Protein AF-A0A2V9PP30-F1 (afdb_monomer)

pLDDT: mean 93.5, std 4.93, range [54.69, 98.62]

Structure (mmCIF, N/CA/C/O backbone):
data_AF-A0A2V9PP30-F1
#
_entry.id   AF-A0A2V9PP30-F1
#
loop_
_atom_site.group_PDB
_atom_site.id
_atom_site.type_symbol
_atom_site.label_atom_id
_atom_site.label_alt_id
_atom_site.label_comp_id
_atom_site.label_asym_id
_atom_site.label_entity_id
_atom_site.label_seq_id
_atom_site.pdbx_PDB_ins_code
_atom_site.Cartn_x
_atom_site.Cartn_y
_atom_site.Cartn_z
_atom_site.occupancy
_atom_site.B_iso_or_equiv
_atom_site.auth_seq_id
_atom_site.auth_comp_id
_atom_site.auth_asym_id
_atom_site.auth_atom_id
_atom_site.pdbx_PDB_model_num
ATOM 1 N N . THR A 1 1 ? 2.957 1.165 -6.931 1.00 87.94 1 THR A N 1
ATOM 2 C CA . THR A 1 1 ? 2.708 0.807 -8.352 1.00 87.94 1 THR A CA 1
ATOM 3 C C . THR A 1 1 ? 3.120 1.940 -9.271 1.00 87.94 1 THR A C 1
ATOM 5 O O . THR A 1 1 ? 3.054 3.085 -8.841 1.00 87.94 1 THR A O 1
ATOM 8 N N . LEU A 1 2 ? 3.466 1.652 -10.527 1.00 92.56 2 LEU A N 1
ATOM 9 C CA . LEU A 1 2 ? 3.661 2.636 -11.608 1.00 92.56 2 LEU A CA 1
ATOM 10 C C . LEU A 1 2 ? 2.664 2.341 -12.740 1.00 92.56 2 LEU A C 1
ATOM 12 O O . LEU A 1 2 ? 2.458 1.178 -13.044 1.00 92.56 2 LEU A O 1
ATOM 16 N N . ASN A 1 3 ? 2.072 3.347 -13.380 1.00 92.31 3 ASN A N 1
ATOM 17 C CA . ASN A 1 3 ? 1.131 3.176 -14.496 1.00 92.31 3 ASN A CA 1
ATOM 18 C C . ASN A 1 3 ? 1.571 3.997 -15.726 1.00 92.31 3 ASN A C 1
ATOM 20 O O . ASN A 1 3 ? 1.073 5.103 -15.951 1.00 92.31 3 ASN A O 1
ATOM 24 N N . PRO A 1 4 ? 2.558 3.510 -16.501 1.00 90.81 4 PRO A N 1
ATOM 25 C CA . PRO A 1 4 ? 3.160 4.281 -17.582 1.00 90.81 4 PRO A CA 1
ATOM 26 C C . PRO A 1 4 ? 2.238 4.379 -18.806 1.00 90.81 4 PRO A C 1
ATOM 28 O O . PRO A 1 4 ? 1.529 3.437 -19.154 1.00 90.81 4 PRO A O 1
ATOM 31 N N . ALA A 1 5 ? 2.303 5.507 -19.519 1.00 93.19 5 ALA A N 1
ATOM 32 C CA . ALA A 1 5 ? 1.570 5.685 -20.777 1.00 93.19 5 ALA A CA 1
ATOM 33 C C . ALA A 1 5 ? 2.093 4.766 -21.898 1.00 93.19 5 ALA A C 1
ATOM 35 O O . ALA A 1 5 ? 1.329 4.336 -22.757 1.00 93.19 5 ALA A O 1
ATOM 36 N N . ILE A 1 6 ? 3.395 4.455 -21.884 1.00 91.62 6 ILE A N 1
ATOM 37 C CA . ILE A 1 6 ? 4.017 3.499 -22.806 1.00 91.62 6 ILE A CA 1
ATOM 38 C C . ILE A 1 6 ? 4.185 2.163 -22.066 1.00 91.62 6 ILE A C 1
ATOM 40 O O . ILE A 1 6 ? 4.897 2.137 -21.056 1.00 91.62 6 ILE A O 1
ATOM 44 N N . PRO A 1 7 ? 3.565 1.067 -22.546 1.00 90.94 7 PRO A N 1
ATOM 45 C CA . PRO A 1 7 ? 3.730 -0.267 -21.972 1.00 90.94 7 PRO A CA 1
ATOM 46 C C . PRO A 1 7 ? 5.202 -0.672 -21.845 1.00 90.94 7 PRO A C 1
ATOM 48 O O . PRO A 1 7 ? 5.979 -0.497 -22.784 1.00 90.94 7 PRO A O 1
ATOM 51 N N . ARG A 1 8 ? 5.589 -1.221 -20.685 1.00 88.94 8 ARG A N 1
ATOM 52 C CA . ARG A 1 8 ? 6.970 -1.671 -20.425 1.00 88.94 8 ARG A CA 1
ATOM 53 C C . ARG A 1 8 ? 7.202 -3.148 -20.716 1.00 88.94 8 ARG A C 1
ATOM 55 O O . ARG A 1 8 ? 8.305 -3.510 -21.114 1.00 88.94 8 ARG A O 1
ATOM 62 N N . PHE A 1 9 ? 6.182 -3.977 -20.519 1.00 89.88 9 PHE A N 1
ATOM 63 C CA . PHE A 1 9 ? 6.267 -5.424 -20.684 1.00 89.88 9 PHE A CA 1
ATOM 64 C C . PHE A 1 9 ? 5.283 -5.902 -21.750 1.00 89.88 9 PHE A C 1
ATOM 66 O O . PHE A 1 9 ? 4.269 -5.255 -22.026 1.00 89.88 9 PHE A O 1
ATOM 73 N N . ALA A 1 10 ? 5.612 -7.026 -22.386 1.00 87.56 10 ALA A N 1
ATOM 74 C CA . ALA A 1 10 ? 4.765 -7.615 -23.413 1.00 87.56 10 ALA A CA 1
ATOM 75 C C . ALA A 1 10 ? 3.390 -7.976 -22.829 1.00 87.56 10 ALA A C 1
ATOM 77 O O . ALA A 1 10 ? 3.298 -8.518 -21.735 1.00 87.56 10 ALA A O 1
ATOM 78 N N . GLY A 1 11 ? 2.323 -7.671 -23.569 1.00 85.69 11 GLY A N 1
ATOM 79 C CA . GLY A 1 11 ? 0.945 -7.906 -23.130 1.00 85.69 11 GLY A CA 1
ATOM 80 C C . GLY A 1 11 ? 0.301 -6.729 -22.393 1.00 85.69 11 GLY A C 1
ATOM 81 O O . GLY A 1 11 ? -0.921 -6.626 -22.426 1.00 85.69 11 GLY A O 1
ATOM 82 N N . MET A 1 12 ? 1.079 -5.797 -21.832 1.00 89.81 12 MET A N 1
ATOM 83 C CA . MET A 1 12 ? 0.534 -4.618 -21.150 1.00 89.81 12 MET A CA 1
ATOM 84 C C . MET A 1 12 ? -0.097 -3.603 -22.116 1.00 89.81 12 MET A C 1
ATOM 86 O O . MET A 1 12 ? 0.350 -3.411 -23.252 1.00 89.81 12 MET A O 1
ATOM 90 N N . ARG A 1 13 ? -1.100 -2.881 -21.621 1.00 91.19 13 ARG A N 1
ATOM 91 C CA . ARG A 1 13 ? -1.759 -1.740 -22.264 1.00 91.19 13 ARG A CA 1
ATOM 92 C C . ARG A 1 13 ? -1.307 -0.418 -21.632 1.00 91.19 13 ARG A C 1
ATOM 94 O O . ARG A 1 13 ? -0.798 -0.405 -20.510 1.00 91.19 13 ARG A O 1
ATOM 101 N N . PRO A 1 14 ? -1.465 0.714 -22.344 1.00 93.69 14 PRO A N 1
ATOM 102 C CA . PRO A 1 14 ? -1.236 2.031 -21.762 1.00 93.69 14 PRO A CA 1
ATOM 103 C C . PRO A 1 14 ? -1.977 2.196 -20.434 1.00 93.69 14 PRO A C 1
ATOM 105 O O . PRO A 1 14 ? -3.171 1.913 -20.360 1.00 93.69 14 PRO A O 1
ATOM 108 N N . TYR A 1 15 ? -1.268 2.693 -19.419 1.00 91.62 15 TYR A N 1
ATOM 109 C CA . TYR A 1 15 ? -1.761 2.922 -18.057 1.00 91.62 15 TYR A CA 1
ATOM 110 C C . TYR A 1 15 ? -2.104 1.674 -17.233 1.00 91.62 15 TYR A C 1
ATOM 112 O O . TYR A 1 15 ? -2.614 1.823 -16.121 1.00 91.62 15 TYR A O 1
ATOM 120 N N . ASP A 1 16 ? -1.759 0.473 -17.700 1.00 91.19 16 ASP A N 1
ATOM 121 C CA . ASP A 1 16 ? -1.774 -0.707 -16.836 1.00 91.19 16 ASP A CA 1
ATOM 122 C C . ASP A 1 16 ? -0.815 -0.510 -15.651 1.00 91.19 16 ASP A C 1
ATOM 124 O O . ASP A 1 16 ? 0.275 0.063 -15.778 1.00 91.19 16 ASP A O 1
ATOM 128 N N . HIS A 1 17 ? -1.225 -0.986 -14.476 1.00 91.81 17 HIS A N 1
ATOM 129 C CA . HIS A 1 17 ? -0.437 -0.853 -13.260 1.00 91.81 17 HIS A CA 1
ATOM 130 C C . HIS A 1 17 ? 0.645 -1.932 -13.174 1.00 91.81 17 HIS A C 1
ATOM 132 O O . HIS A 1 17 ? 0.371 -3.120 -13.270 1.00 91.81 17 HIS A O 1
ATOM 138 N N . ILE A 1 18 ? 1.873 -1.499 -12.897 1.00 93.19 18 ILE A N 1
ATOM 139 C CA . ILE A 1 18 ? 3.021 -2.340 -12.565 1.00 93.19 18 ILE A CA 1
ATOM 140 C C . ILE A 1 18 ? 3.185 -2.328 -11.038 1.00 93.19 18 ILE A C 1
ATOM 142 O O . ILE A 1 18 ? 3.575 -1.294 -10.466 1.00 93.19 18 ILE A O 1
ATOM 146 N N . PRO A 1 19 ? 2.869 -3.430 -10.343 1.00 93.62 19 PRO A N 1
ATOM 147 C CA . PRO A 1 19 ? 3.143 -3.579 -8.924 1.00 93.62 19 PRO A CA 1
ATOM 148 C C . PRO A 1 19 ? 4.610 -3.955 -8.725 1.00 93.62 19 PRO A C 1
ATOM 150 O O . PRO A 1 19 ? 5.074 -4.992 -9.178 1.00 93.62 19 PRO A O 1
ATOM 153 N N . PHE A 1 20 ? 5.352 -3.069 -8.067 1.00 95.44 20 PHE A N 1
ATOM 154 C CA . PHE A 1 20 ? 6.800 -3.205 -7.913 1.00 95.44 20 PHE A CA 1
ATOM 155 C C . PHE A 1 20 ? 7.258 -3.332 -6.459 1.00 95.44 20 PHE A C 1
ATOM 157 O O . PHE A 1 20 ? 8.430 -3.605 -6.214 1.00 95.44 20 PHE A O 1
ATOM 164 N N . GLN A 1 21 ? 6.363 -3.087 -5.502 1.00 97.19 21 GLN A N 1
ATOM 165 C CA . GLN A 1 21 ? 6.693 -3.049 -4.085 1.00 97.19 21 GLN A CA 1
ATOM 166 C C . GLN A 1 21 ? 5.465 -3.296 -3.215 1.00 97.19 21 GLN A C 1
ATOM 168 O O . GLN A 1 21 ? 4.396 -2.754 -3.505 1.00 97.19 21 GLN A O 1
ATOM 173 N N . TRP A 1 22 ? 5.651 -4.064 -2.146 1.00 97.56 22 TRP A N 1
ATOM 174 C CA . TRP A 1 22 ? 4.689 -4.225 -1.062 1.00 97.56 22 TRP A CA 1
ATOM 175 C C . TRP A 1 22 ? 5.419 -4.258 0.287 1.00 97.56 22 TRP A C 1
ATOM 177 O O . TRP A 1 22 ? 6.608 -4.573 0.355 1.00 97.56 22 TRP A O 1
ATOM 187 N N . SER A 1 23 ? 4.688 -3.952 1.354 1.00 98.12 23 SER A N 1
ATOM 188 C CA . SER A 1 23 ? 5.084 -4.191 2.742 1.00 98.12 23 SER A CA 1
ATOM 189 C C . SER A 1 23 ? 3.930 -4.872 3.475 1.00 98.12 23 SER A C 1
ATOM 191 O O . SER A 1 23 ? 2.767 -4.700 3.105 1.00 98.12 23 SER A O 1
ATOM 193 N N . VAL A 1 24 ? 4.237 -5.667 4.496 1.00 98.44 24 VAL A N 1
ATOM 194 C CA . VAL A 1 24 ? 3.250 -6.309 5.367 1.00 98.44 24 VAL A CA 1
ATOM 195 C C . VAL A 1 24 ? 3.805 -6.344 6.785 1.00 98.44 24 VAL A C 1
ATOM 197 O O . VAL A 1 24 ? 4.875 -6.897 7.024 1.00 98.44 24 VAL A O 1
ATOM 200 N N . HIS A 1 25 ? 3.032 -5.813 7.730 1.00 98.31 25 HIS A N 1
ATOM 201 C CA . HIS A 1 25 ? 3.267 -5.987 9.160 1.00 98.31 25 HIS A CA 1
ATOM 202 C C . HIS A 1 25 ? 2.343 -7.090 9.692 1.00 98.31 25 HIS A C 1
ATOM 204 O O . HIS A 1 25 ? 1.120 -6.941 9.686 1.00 98.31 25 HIS A O 1
ATOM 210 N N . VAL A 1 26 ? 2.917 -8.210 10.137 1.00 97.75 26 VAL A N 1
ATOM 211 C CA . VAL A 1 26 ? 2.180 -9.379 10.635 1.00 97.75 26 VAL A CA 1
ATOM 212 C C . VAL A 1 26 ? 2.163 -9.372 12.159 1.00 97.75 26 VAL A C 1
ATOM 214 O O . VAL A 1 26 ? 3.176 -9.633 12.802 1.00 97.75 26 VAL A O 1
ATOM 217 N N . GLN A 1 27 ? 0.991 -9.140 12.747 1.00 95.94 27 GLN A N 1
ATOM 218 C CA . GLN A 1 27 ? 0.761 -9.332 14.179 1.00 95.94 27 GLN A CA 1
ATOM 219 C C . GLN A 1 27 ? 0.166 -10.727 14.416 1.00 95.94 27 GLN A C 1
ATOM 221 O O . GLN A 1 27 ? -0.989 -10.979 14.069 1.00 95.94 27 GLN A O 1
ATOM 226 N N . ARG A 1 28 ? 0.953 -11.646 14.995 1.00 93.56 28 ARG A N 1
ATOM 227 C CA . ARG A 1 28 ? 0.518 -13.039 15.229 1.00 93.56 28 ARG A CA 1
ATOM 228 C C . ARG A 1 28 ? -0.477 -13.178 16.377 1.00 93.56 28 ARG A C 1
ATOM 230 O O . ARG A 1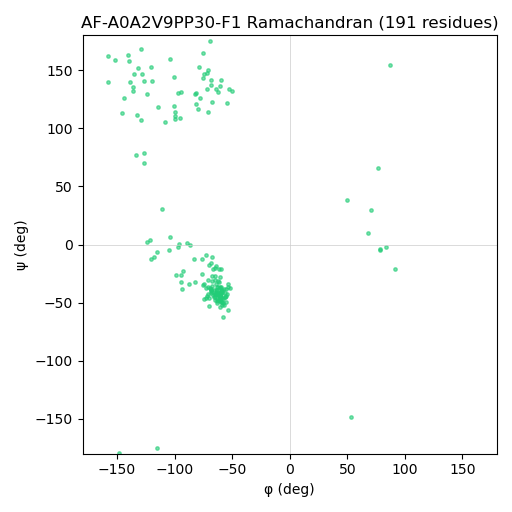 28 ? -1.374 -14.013 16.310 1.00 93.56 28 ARG A O 1
ATOM 237 N N . GLU A 1 29 ? -0.325 -12.349 17.403 1.00 91.81 29 GLU A N 1
ATOM 238 C CA . GLU A 1 29 ? -1.163 -12.346 18.601 1.00 91.81 29 GLU A CA 1
ATOM 239 C C . GLU A 1 29 ? -1.542 -10.906 18.972 1.00 91.81 29 GLU A C 1
ATOM 241 O O . GLU A 1 29 ? -0.745 -9.990 18.749 1.00 91.81 29 GLU A O 1
ATOM 246 N N . PRO A 1 30 ? -2.739 -10.663 19.539 1.00 86.81 30 PRO A N 1
ATOM 247 C CA . PRO A 1 30 ? -3.131 -9.326 19.972 1.00 86.81 30 PRO A CA 1
ATOM 248 C C . PRO A 1 30 ? -2.106 -8.708 20.932 1.00 86.81 30 PRO A C 1
ATOM 250 O O . PRO A 1 30 ? -1.844 -9.253 22.000 1.00 86.81 30 PR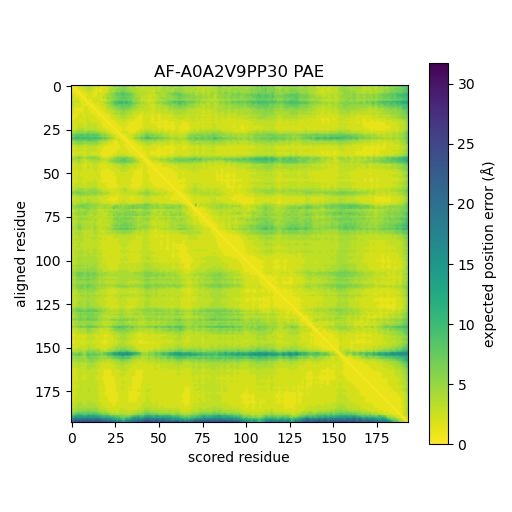O A O 1
ATOM 253 N N . GLY A 1 31 ? -1.553 -7.551 20.562 1.00 84.94 31 GLY A N 1
ATOM 254 C CA . GLY A 1 31 ? -0.578 -6.823 21.380 1.00 84.94 31 GLY A CA 1
ATOM 255 C C . GLY A 1 31 ? 0.872 -7.295 21.236 1.00 84.94 31 GLY A C 1
ATOM 256 O O . GLY A 1 31 ? 1.750 -6.684 21.835 1.00 84.94 31 GLY A O 1
ATOM 257 N N . ALA A 1 32 ? 1.145 -8.333 20.438 1.00 92.69 32 ALA A N 1
ATOM 258 C CA . ALA A 1 32 ? 2.512 -8.678 20.059 1.00 92.69 32 ALA A CA 1
ATOM 259 C C . ALA A 1 32 ? 3.076 -7.649 19.065 1.00 92.69 32 ALA A C 1
ATOM 261 O O . ALA A 1 32 ? 2.331 -7.121 18.229 1.00 92.69 32 ALA A O 1
ATOM 262 N N . GLU A 1 33 ? 4.388 -7.402 19.131 1.00 94.06 33 GLU A N 1
ATOM 263 C CA . GLU A 1 33 ? 5.075 -6.550 18.155 1.00 94.06 33 GLU A CA 1
ATOM 264 C C . GLU A 1 33 ? 4.964 -7.183 16.755 1.00 94.06 33 GLU A C 1
ATOM 266 O O . GLU A 1 33 ? 5.191 -8.391 16.617 1.00 94.06 33 GLU A O 1
ATOM 271 N N . PRO A 1 34 ? 4.579 -6.420 15.718 1.00 96.94 34 PRO A N 1
ATOM 272 C CA . PRO A 1 34 ? 4.452 -6.955 14.373 1.00 96.94 34 PRO A CA 1
ATOM 273 C C . PRO A 1 34 ? 5.806 -7.330 13.761 1.00 96.94 34 PRO A C 1
ATOM 275 O O . PRO A 1 34 ? 6.792 -6.605 13.868 1.00 96.94 34 PRO A O 1
ATOM 278 N N . GLU A 1 35 ? 5.821 -8.433 13.021 1.00 98.00 35 GLU A N 1
ATOM 279 C CA . GLU A 1 35 ? 6.927 -8.794 12.137 1.00 98.00 35 GLU A CA 1
ATOM 280 C C . GLU A 1 35 ? 6.787 -8.046 10.804 1.00 98.00 35 GLU A C 1
ATOM 282 O O . GLU A 1 35 ? 5.720 -8.086 10.187 1.00 98.00 35 GLU A O 1
ATOM 287 N N . HIS A 1 36 ? 7.850 -7.382 10.347 1.00 98.38 36 HIS A N 1
ATOM 288 C CA . HIS A 1 36 ? 7.860 -6.661 9.070 1.00 98.38 36 HIS A CA 1
ATOM 289 C C . HIS A 1 36 ? 8.412 -7.529 7.941 1.00 98.38 36 HIS A C 1
ATOM 291 O O . HIS A 1 36 ? 9.491 -8.113 8.054 1.00 98.38 36 HIS A O 1
ATOM 297 N N . TYR A 1 37 ? 7.677 -7.558 6.836 1.00 98.62 37 TYR A N 1
ATOM 298 C CA . TYR A 1 37 ? 8.058 -8.195 5.586 1.00 98.62 37 TYR A CA 1
ATOM 299 C C . TYR A 1 37 ? 7.887 -7.200 4.445 1.00 98.62 37 TYR A C 1
ATOM 301 O O . TYR A 1 37 ? 6.961 -6.386 4.440 1.00 98.62 37 TYR A O 1
ATOM 309 N N . GLU A 1 38 ? 8.741 -7.296 3.435 1.00 98.44 38 GLU A N 1
ATOM 310 C CA . GLU A 1 38 ? 8.716 -6.381 2.301 1.00 98.44 38 GLU A CA 1
ATOM 311 C C . GLU A 1 38 ? 9.250 -7.024 1.025 1.00 98.44 38 GLU A C 1
ATOM 313 O O . GLU A 1 38 ? 10.019 -7.986 1.047 1.00 98.44 38 GLU A O 1
ATOM 318 N N . PHE A 1 39 ? 8.866 -6.433 -0.099 1.00 98.25 39 PHE A N 1
ATOM 319 C CA . PHE A 1 39 ? 9.383 -6.748 -1.420 1.00 98.25 39 PHE A CA 1
ATOM 320 C C . PHE A 1 39 ? 9.589 -5.460 -2.193 1.00 98.25 39 PHE A C 1
ATOM 322 O O . PHE A 1 39 ? 8.732 -4.581 -2.170 1.00 98.25 39 PHE A O 1
ATOM 329 N N . LEU A 1 40 ? 10.688 -5.376 -2.937 1.00 98.00 40 LEU A N 1
ATOM 330 C CA . LEU A 1 40 ? 10.947 -4.290 -3.870 1.00 98.00 40 LEU A CA 1
ATOM 331 C C . LEU A 1 40 ? 11.708 -4.830 -5.074 1.00 98.00 40 LEU A C 1
ATOM 333 O O . LEU A 1 40 ? 12.887 -5.184 -4.966 1.00 98.00 40 LEU A O 1
ATOM 337 N N . ALA A 1 41 ? 11.048 -4.817 -6.227 1.00 96.31 41 ALA A N 1
ATOM 338 C CA . ALA A 1 41 ? 11.679 -5.101 -7.502 1.00 96.31 41 ALA A CA 1
ATOM 339 C C . ALA A 1 41 ? 12.675 -3.988 -7.838 1.00 96.31 41 AL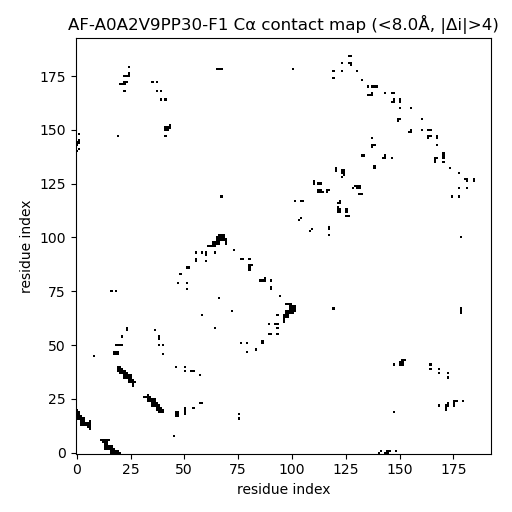A A C 1
ATOM 341 O O . ALA A 1 41 ? 12.310 -2.814 -7.899 1.00 96.31 41 ALA A O 1
ATOM 342 N N . ALA A 1 42 ? 13.939 -4.344 -8.053 1.00 90.56 42 ALA A N 1
ATOM 343 C CA . ALA A 1 42 ? 15.013 -3.373 -8.270 1.00 90.56 42 ALA A CA 1
ATOM 344 C C . ALA A 1 42 ? 15.729 -3.540 -9.619 1.00 90.56 42 ALA A C 1
ATOM 346 O O . ALA A 1 42 ? 16.707 -2.833 -9.883 1.00 90.56 42 ALA A O 1
ATOM 347 N N . ASP A 1 43 ? 15.273 -4.458 -10.467 1.00 88.69 43 ASP A N 1
ATOM 348 C CA . ASP A 1 43 ? 15.823 -4.702 -11.798 1.00 88.69 43 ASP A CA 1
ATOM 349 C C . ASP A 1 43 ? 14.812 -4.382 -12.914 1.00 88.69 43 ASP A C 1
ATOM 351 O O . ASP A 1 43 ? 13.754 -3.801 -12.677 1.00 88.69 43 ASP A O 1
ATOM 355 N N . ARG A 1 44 ? 15.193 -4.680 -14.161 1.00 89.12 44 ARG A N 1
ATOM 356 C CA . ARG A 1 44 ? 14.422 -4.362 -15.376 1.00 89.12 44 ARG A CA 1
ATOM 357 C C . ARG A 1 44 ? 13.435 -5.451 -15.793 1.00 89.12 44 ARG A C 1
ATOM 359 O O . ARG A 1 44 ? 12.811 -5.298 -16.842 1.00 89.12 44 ARG A O 1
ATOM 366 N N . SER A 1 45 ? 13.332 -6.540 -15.040 1.00 92.06 45 SER A N 1
ATOM 367 C CA . SER A 1 45 ? 12.397 -7.623 -15.333 1.00 92.06 45 SER A CA 1
ATOM 368 C C . SER A 1 45 ? 10.960 -7.238 -14.964 1.00 92.06 45 SER A C 1
ATOM 370 O O . SER A 1 45 ? 10.726 -6.239 -14.281 1.00 92.06 45 SER 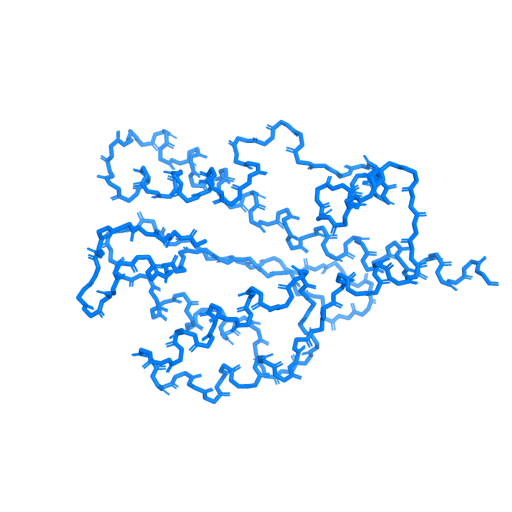A O 1
ATOM 372 N N . ASP A 1 46 ? 9.989 -8.002 -15.470 1.00 92.81 46 ASP A N 1
ATOM 373 C CA . ASP A 1 46 ? 8.590 -7.853 -15.068 1.00 92.81 46 ASP A CA 1
ATOM 374 C C . ASP A 1 46 ? 8.414 -8.371 -13.631 1.00 92.81 46 ASP A C 1
ATOM 376 O O . ASP A 1 46 ? 8.552 -9.577 -13.402 1.00 92.81 46 ASP A O 1
ATOM 380 N N . PRO A 1 47 ? 8.091 -7.497 -12.658 1.00 94.19 47 PRO A N 1
ATOM 381 C CA . PRO A 1 47 ? 8.015 -7.893 -11.260 1.00 94.19 47 PRO A CA 1
ATOM 382 C C . PRO A 1 47 ? 6.745 -8.674 -10.923 1.00 94.19 47 PRO A C 1
ATOM 384 O O . PRO A 1 47 ? 6.661 -9.237 -9.836 1.00 94.19 47 PRO A O 1
ATOM 387 N N . SER A 1 48 ? 5.747 -8.709 -11.812 1.00 92.81 48 SER A N 1
ATOM 388 C CA . SER A 1 48 ? 4.372 -9.111 -11.490 1.00 92.81 48 SER A CA 1
ATOM 389 C C . SER A 1 48 ? 4.284 -10.487 -10.830 1.00 92.81 48 SER A C 1
ATOM 391 O O . SER A 1 48 ? 3.559 -10.664 -9.849 1.00 92.81 48 SER A O 1
ATOM 393 N N . ARG A 1 49 ? 5.057 -11.458 -11.332 1.00 94.44 49 ARG A N 1
ATOM 394 C CA . ARG A 1 49 ? 5.044 -12.833 -10.820 1.00 94.44 49 ARG A CA 1
ATOM 395 C C . ARG A 1 49 ? 5.725 -12.966 -9.460 1.00 94.44 49 ARG A C 1
ATOM 397 O O . ARG A 1 49 ? 5.181 -13.616 -8.572 1.00 94.44 49 ARG A O 1
ATOM 404 N N . GLU A 1 50 ? 6.903 -12.373 -9.296 1.00 96.19 50 GLU A N 1
ATOM 405 C CA . GLU A 1 50 ? 7.642 -12.414 -8.028 1.00 96.19 50 GLU A CA 1
ATOM 406 C C . GLU A 1 50 ? 6.914 -11.613 -6.943 1.00 96.19 50 GLU A C 1
ATOM 408 O O . GLU A 1 50 ? 6.788 -12.071 -5.806 1.00 96.19 50 GLU A O 1
ATOM 413 N N . PHE A 1 51 ? 6.343 -10.469 -7.326 1.00 96.50 51 PHE A N 1
ATOM 414 C CA . PHE A 1 51 ? 5.502 -9.636 -6.481 1.00 96.50 51 PHE A CA 1
ATOM 415 C C . PHE A 1 51 ? 4.359 -10.449 -5.872 1.00 96.50 51 PHE A C 1
ATOM 417 O O . PHE A 1 51 ? 4.224 -10.492 -4.650 1.00 96.50 51 PHE A O 1
ATOM 424 N N . ILE A 1 52 ? 3.541 -11.108 -6.705 1.00 96.06 52 ILE A N 1
ATOM 425 C CA . ILE A 1 52 ? 2.354 -11.804 -6.200 1.00 96.06 52 ILE A CA 1
ATOM 426 C C . ILE A 1 52 ? 2.714 -13.082 -5.448 1.00 96.06 52 ILE A C 1
ATOM 428 O O . ILE A 1 52 ? 2.098 -13.372 -4.427 1.00 96.06 52 ILE A O 1
ATOM 432 N N . ALA A 1 53 ? 3.732 -13.817 -5.905 1.00 97.06 53 ALA A N 1
ATOM 433 C CA . ALA A 1 53 ? 4.187 -15.025 -5.227 1.00 97.06 53 ALA A CA 1
ATOM 434 C C . ALA A 1 53 ? 4.650 -14.714 -3.801 1.00 97.06 53 ALA A C 1
ATOM 436 O O . ALA A 1 53 ? 4.118 -15.281 -2.848 1.00 97.06 53 ALA A O 1
ATOM 437 N N . SER A 1 54 ? 5.567 -13.754 -3.664 1.00 97.75 54 SER A N 1
ATOM 438 C CA . SER A 1 54 ? 6.125 -13.358 -2.371 1.00 97.75 54 SER A CA 1
ATOM 439 C C . SER A 1 54 ? 5.067 -12.755 -1.439 1.00 97.75 54 SER A C 1
ATOM 441 O O . SER A 1 54 ? 5.028 -13.097 -0.257 1.00 97.75 54 SER A O 1
ATOM 443 N N . LEU A 1 55 ? 4.141 -11.944 -1.967 1.00 97.50 55 LEU A N 1
ATOM 444 C CA . LEU A 1 55 ? 3.032 -11.394 -1.187 1.00 97.50 55 LEU A CA 1
ATOM 445 C C . LEU A 1 55 ? 2.113 -12.500 -0.658 1.00 97.50 55 LEU A C 1
ATOM 447 O O . LEU A 1 55 ? 1.765 -12.517 0.523 1.00 97.50 55 LEU A O 1
ATOM 451 N N . CYS A 1 56 ? 1.706 -13.434 -1.520 1.00 96.75 56 CYS A N 1
ATOM 452 C CA . CYS A 1 56 ? 0.835 -14.522 -1.101 1.00 96.75 56 CYS A CA 1
ATOM 453 C C . CYS A 1 56 ? 1.514 -15.454 -0.082 1.00 96.75 56 CYS A C 1
ATOM 455 O O . CYS A 1 56 ? 0.811 -16.058 0.729 1.00 96.75 56 CYS A O 1
ATOM 457 N N . ASP A 1 57 ? 2.838 -15.617 -0.134 1.00 97.56 57 ASP A N 1
ATOM 458 C CA . ASP A 1 57 ? 3.580 -16.451 0.818 1.00 97.56 57 ASP A CA 1
ATOM 459 C C . ASP A 1 57 ? 3.572 -15.825 2.219 1.00 97.56 57 ASP A C 1
ATOM 461 O O . ASP A 1 57 ? 3.315 -16.519 3.202 1.00 97.56 57 ASP A O 1
ATOM 465 N N . VAL A 1 58 ? 3.747 -14.503 2.309 1.00 97.94 58 VAL A N 1
ATOM 466 C CA . VAL A 1 58 ? 3.694 -13.768 3.584 1.00 97.94 58 VAL A CA 1
ATOM 467 C C . VAL A 1 58 ? 2.273 -13.686 4.146 1.00 97.94 58 VAL A C 1
ATOM 469 O O . VAL A 1 58 ? 2.070 -13.892 5.342 1.00 97.94 58 VAL A O 1
ATOM 472 N N . LEU A 1 59 ? 1.269 -13.414 3.306 1.00 96.81 59 LEU A N 1
ATOM 473 C CA . LEU A 1 59 ? -0.127 -13.284 3.750 1.00 96.81 59 LEU A CA 1
ATOM 474 C C . LEU A 1 59 ? -0.765 -14.614 4.181 1.00 96.81 59 LEU A C 1
ATOM 476 O O . LEU A 1 59 ? -1.827 -14.598 4.820 1.00 96.81 59 LEU A O 1
ATOM 480 N N . GLY A 1 60 ? -0.173 -15.746 3.789 1.00 96.00 60 GLY A N 1
ATOM 481 C CA . GLY A 1 60 ? -0.676 -17.086 4.075 1.00 96.00 60 GLY A CA 1
ATOM 482 C C . GLY A 1 60 ? -2.136 -17.287 3.652 1.00 96.00 60 GLY A C 1
ATOM 483 O O . GLY A 1 60 ? -2.623 -16.689 2.693 1.00 96.00 60 GLY A O 1
ATOM 484 N N . GLU A 1 61 ? -2.859 -18.128 4.393 1.00 96.31 61 GLU A N 1
ATOM 485 C CA . GLU A 1 61 ? -4.239 -18.526 4.060 1.00 96.31 61 GLU A CA 1
ATOM 486 C C . GLU A 1 61 ? -5.290 -18.054 5.081 1.00 96.31 61 GLU A C 1
ATOM 488 O O . GLU A 1 61 ? -6.491 -18.253 4.881 1.00 96.31 61 GLU A O 1
ATOM 493 N N . ARG A 1 62 ? -4.859 -17.468 6.209 1.00 95.44 62 ARG A N 1
ATOM 494 C CA . ARG A 1 62 ? -5.708 -17.178 7.379 1.00 95.44 62 ARG A CA 1
ATOM 495 C C . ARG A 1 62 ? -5.383 -15.825 8.008 1.00 95.44 62 ARG A C 1
ATOM 497 O O . ARG A 1 62 ? -4.311 -15.275 7.788 1.00 95.44 62 ARG A O 1
ATOM 504 N N . GLY A 1 63 ? -6.308 -15.338 8.834 1.00 95.38 63 GLY A N 1
ATOM 505 C CA . GLY A 1 63 ? -6.212 -14.040 9.507 1.00 95.38 63 GLY A CA 1
ATOM 506 C C . GLY A 1 63 ? -6.752 -12.895 8.651 1.00 95.38 63 GLY A C 1
ATOM 507 O O . GLY A 1 63 ? -6.802 -12.996 7.424 1.00 95.38 63 GLY A O 1
ATOM 508 N N . SER A 1 64 ? -7.187 -11.820 9.301 1.00 96.38 64 SER A N 1
ATOM 509 C CA . SER A 1 64 ? -7.682 -10.622 8.618 1.00 96.38 64 SER A CA 1
ATOM 510 C C . SER A 1 64 ? -6.528 -9.809 8.040 1.00 96.38 64 SER A C 1
ATOM 512 O O . SER A 1 64 ? -5.477 -9.691 8.665 1.00 96.38 64 SER A O 1
ATOM 514 N N . ILE A 1 65 ? -6.742 -9.212 6.871 1.00 97.56 65 ILE A N 1
ATOM 515 C CA . ILE A 1 65 ? -5.773 -8.342 6.206 1.00 97.56 65 ILE A CA 1
ATOM 516 C C . ILE A 1 65 ? -6.294 -6.913 6.305 1.00 97.56 65 ILE A C 1
ATOM 518 O O . ILE A 1 65 ? -7.244 -6.539 5.619 1.00 97.56 65 ILE A O 1
ATOM 522 N N . VAL A 1 66 ? -5.680 -6.122 7.179 1.00 97.25 66 VAL A N 1
ATOM 523 C CA . VAL A 1 66 ? -6.045 -4.715 7.354 1.00 97.25 66 VAL A CA 1
ATOM 524 C C . VAL A 1 66 ? -5.450 -3.900 6.212 1.00 97.25 66 VAL A C 1
ATOM 526 O O . VAL A 1 66 ? -4.246 -3.940 5.978 1.00 97.25 66 VAL A O 1
ATOM 529 N N . VAL A 1 67 ? -6.297 -3.145 5.519 1.00 97.12 67 VAL A N 1
ATOM 530 C CA . VAL A 1 67 ? -5.899 -2.221 4.449 1.00 97.12 67 VAL A CA 1
ATOM 531 C C . VAL A 1 67 ? -6.512 -0.846 4.684 1.00 97.12 67 VAL A C 1
ATOM 533 O O . VAL A 1 67 ? -7.399 -0.683 5.523 1.00 97.12 67 VAL A O 1
ATOM 536 N N . TYR A 1 68 ? -6.052 0.155 3.939 1.00 95.44 68 TYR A N 1
ATOM 537 C CA . TYR A 1 68 ? -6.604 1.505 3.979 1.00 95.44 68 TYR A CA 1
ATOM 538 C C . TYR A 1 68 ? -6.914 1.950 2.557 1.00 95.44 68 TYR A C 1
ATOM 540 O O . TYR A 1 68 ? -5.989 2.245 1.808 1.00 95.44 68 TYR A O 1
ATOM 548 N N . ASN A 1 69 ? -8.203 2.000 2.198 1.00 91.44 69 ASN A N 1
ATOM 549 C CA . ASN A 1 69 ? -8.705 2.107 0.819 1.00 91.44 69 ASN A CA 1
ATOM 550 C C . ASN A 1 69 ? -8.632 0.778 0.037 1.00 91.44 69 ASN A C 1
ATOM 552 O O . ASN A 1 69 ? -7.939 0.652 -0.976 1.00 91.44 69 ASN A O 1
ATOM 556 N N . GLN A 1 70 ? -9.422 -0.202 0.484 1.00 89.38 70 GLN A N 1
ATOM 557 C CA . GLN A 1 70 ? -9.493 -1.559 -0.069 1.00 89.38 70 GLN A CA 1
ATOM 558 C C . GLN A 1 70 ? -9.721 -1.591 -1.581 1.00 89.38 70 GLN A C 1
ATOM 560 O O . GLN A 1 70 ? -9.162 -2.449 -2.256 1.00 89.38 70 GLN A O 1
ATOM 565 N N . HIS A 1 71 ? -10.526 -0.676 -2.127 1.00 84.62 71 HIS A N 1
ATOM 566 C CA . HIS A 1 71 ? -10.858 -0.662 -3.554 1.00 84.62 71 HIS A CA 1
ATOM 567 C C . HIS A 1 71 ? -9.609 -0.579 -4.437 1.00 84.62 71 HIS A C 1
ATOM 569 O O . HIS A 1 71 ? -9.549 -1.234 -5.476 1.00 84.62 71 HIS A O 1
ATOM 575 N N . PHE A 1 72 ? -8.608 0.200 -4.015 1.00 86.25 72 PHE A N 1
ATOM 576 C CA . PHE A 1 72 ? -7.356 0.325 -4.750 1.00 86.25 72 PHE A CA 1
ATOM 577 C C . PHE A 1 72 ? -6.540 -0.970 -4.679 1.00 86.25 72 PHE A C 1
ATOM 579 O O . PHE A 1 72 ? -6.203 -1.527 -5.721 1.00 86.25 72 PHE A O 1
ATOM 586 N N . GLU A 1 73 ? -6.284 -1.483 -3.472 1.00 85.81 73 GLU A N 1
ATOM 587 C CA . GLU A 1 73 ? -5.492 -2.707 -3.271 1.00 85.81 73 GLU A CA 1
ATOM 588 C C . GLU A 1 73 ? -6.129 -3.916 -3.964 1.00 85.81 73 GLU A C 1
ATOM 590 O O . GLU A 1 73 ? -5.477 -4.658 -4.699 1.00 85.81 73 GLU A O 1
ATOM 595 N N . GLN A 1 74 ? -7.445 -4.069 -3.811 1.00 85.25 74 GLN A N 1
ATOM 596 C CA . GLN A 1 74 ? -8.205 -5.141 -4.435 1.00 85.25 74 GLN A CA 1
ATOM 597 C C . GLN A 1 74 ? -8.120 -5.080 -5.963 1.00 85.25 74 GLN A C 1
ATOM 599 O O . GLN A 1 74 ? -7.916 -6.117 -6.591 1.00 85.25 74 GLN A O 1
ATOM 604 N N . ALA A 1 75 ? -8.255 -3.894 -6.566 1.00 87.44 75 ALA A N 1
ATOM 605 C CA . ALA A 1 75 ? -8.155 -3.748 -8.016 1.00 87.44 75 ALA A CA 1
ATOM 606 C C . ALA A 1 75 ? -6.782 -4.199 -8.536 1.00 87.44 75 ALA A C 1
ATOM 608 O O . ALA A 1 75 ? -6.712 -4.919 -9.529 1.00 87.44 75 ALA A O 1
ATOM 609 N N . ARG A 1 76 ? -5.698 -3.853 -7.830 1.00 89.62 76 ARG A N 1
ATOM 610 C CA . ARG A 1 76 ? -4.330 -4.226 -8.223 1.00 89.62 76 ARG A CA 1
ATOM 611 C C . ARG A 1 76 ? -4.092 -5.727 -8.194 1.00 89.62 76 ARG A C 1
ATOM 613 O O . ARG A 1 76 ? -3.532 -6.277 -9.140 1.00 89.62 76 ARG A O 1
ATOM 620 N N . VAL A 1 77 ? -4.540 -6.403 -7.141 1.00 84.44 77 VAL A N 1
ATOM 621 C CA . VAL A 1 77 ? -4.365 -7.857 -7.032 1.00 84.44 77 VAL A CA 1
ATOM 622 C C . VAL A 1 77 ? -5.270 -8.596 -8.033 1.00 84.44 77 VAL A C 1
ATOM 624 O O . VAL A 1 77 ? -4.846 -9.581 -8.631 1.00 84.44 77 VAL A O 1
ATOM 627 N N . VAL A 1 78 ? -6.488 -8.106 -8.293 1.00 86.56 78 VAL A N 1
ATOM 628 C CA . VAL A 1 78 ? -7.380 -8.695 -9.313 1.00 86.56 78 VAL A CA 1
ATOM 629 C C . VAL A 1 78 ? -6.805 -8.559 -10.715 1.00 86.56 78 VAL A C 1
ATOM 631 O O . VAL A 1 78 ? -6.850 -9.520 -11.477 1.00 86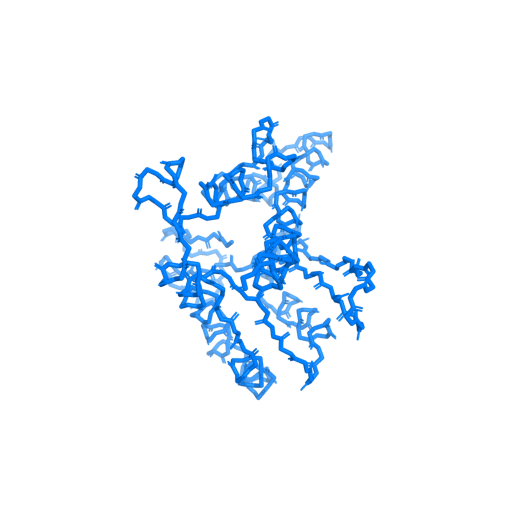.56 78 VAL A O 1
ATOM 634 N N . GLU A 1 79 ? -6.247 -7.399 -11.058 1.00 87.38 79 GLU A N 1
ATOM 635 C CA . GLU A 1 79 ? -5.577 -7.206 -12.345 1.00 87.38 79 GLU A CA 1
ATOM 636 C C . GLU A 1 79 ? -4.464 -8.237 -12.534 1.00 87.38 79 GLU A C 1
ATOM 638 O O . GLU A 1 79 ? -4.428 -8.893 -13.573 1.00 87.38 79 GLU A O 1
ATOM 643 N N . LEU A 1 80 ? -3.637 -8.485 -11.513 1.00 86.56 80 LEU A N 1
ATOM 644 C CA . LEU A 1 80 ? -2.609 -9.530 -11.560 1.00 86.56 80 LEU A CA 1
ATOM 645 C C . LEU A 1 80 ? -3.189 -10.927 -11.818 1.00 86.56 80 LEU A C 1
ATOM 647 O O . LEU A 1 80 ? -2.619 -11.674 -12.610 1.00 86.56 80 LEU A O 1
ATOM 651 N N . ALA A 1 81 ? -4.337 -11.266 -11.222 1.00 86.06 81 ALA A N 1
ATOM 652 C CA . ALA A 1 81 ? -5.000 -12.553 -11.453 1.00 86.06 81 ALA A CA 1
ATOM 653 C C . ALA A 1 81 ? -5.397 -12.772 -12.922 1.00 86.06 81 ALA A C 1
ATOM 655 O O . ALA A 1 81 ? -5.471 -13.915 -13.369 1.00 86.06 81 ALA A O 1
ATOM 656 N N . THR A 1 82 ? -5.655 -11.696 -13.678 1.00 85.94 82 THR A N 1
ATOM 657 C CA . THR A 1 82 ? -6.002 -11.810 -15.106 1.00 85.94 82 THR A CA 1
ATOM 658 C C . THR A 1 82 ? -4.810 -12.228 -15.968 1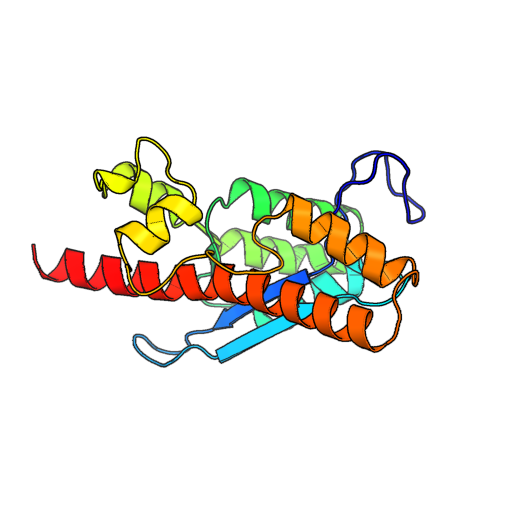.00 85.94 82 THR A C 1
ATOM 660 O O . THR A 1 82 ? -4.997 -12.926 -16.963 1.00 85.94 82 THR A O 1
ATOM 663 N N . TRP A 1 83 ? -3.594 -11.846 -15.567 1.00 86.69 83 TRP A N 1
ATOM 664 C CA . TRP A 1 83 ? -2.350 -12.153 -16.279 1.00 86.69 83 TRP A CA 1
ATOM 665 C C . TRP A 1 83 ? -1.664 -13.417 -15.754 1.00 86.69 83 TRP A C 1
ATOM 667 O O . TRP A 1 83 ? -0.939 -14.076 -16.495 1.00 86.69 83 TRP A O 1
ATOM 677 N N . LEU A 1 84 ? -1.898 -13.753 -14.484 1.00 91.00 84 LEU A N 1
ATOM 678 C CA . LEU A 1 84 ? -1.258 -14.848 -13.759 1.00 91.00 84 LEU A CA 1
ATOM 679 C C . LEU A 1 84 ? -2.332 -15.763 -13.137 1.00 91.00 84 LEU A C 1
ATOM 681 O O . LEU A 1 84 ? -2.529 -15.760 -11.914 1.00 91.00 84 LEU A O 1
ATOM 685 N N . PRO A 1 85 ? -3.076 -16.523 -13.967 1.00 92.62 85 PRO A N 1
ATOM 686 C CA . PRO A 1 85 ? -4.223 -17.308 -13.516 1.00 92.62 85 PRO A CA 1
ATOM 687 C C . PRO A 1 85 ? -3.850 -18.383 -12.488 1.00 92.62 85 PRO A C 1
ATOM 689 O O . PRO A 1 85 ? -4.711 -18.800 -11.713 1.00 92.62 85 PRO A O 1
ATOM 692 N N . GLU A 1 86 ? -2.581 -18.803 -12.411 1.00 95.50 86 GLU A N 1
ATOM 693 C CA . GLU A 1 86 ? -2.118 -19.749 -11.393 1.00 95.50 86 GLU A CA 1
ATOM 694 C C . GLU A 1 86 ? -2.230 -19.210 -9.952 1.00 95.50 86 GLU A C 1
ATOM 696 O O . GLU A 1 86 ? -2.251 -19.997 -9.006 1.00 95.50 86 GLU A O 1
ATOM 701 N N . PHE A 1 87 ? -2.356 -17.889 -9.765 1.00 95.50 87 PHE A N 1
ATOM 702 C CA . PHE A 1 87 ? -2.558 -17.262 -8.452 1.00 95.50 87 PHE A CA 1
ATOM 703 C C . PHE A 1 87 ? -4.028 -16.953 -8.136 1.00 95.50 87 PHE A C 1
ATOM 705 O O . PHE A 1 87 ? -4.314 -16.486 -7.035 1.00 95.50 87 PHE A O 1
ATOM 712 N N . ALA A 1 88 ? -4.972 -17.219 -9.046 1.00 94.12 88 ALA A N 1
ATOM 713 C CA . ALA A 1 88 ? -6.356 -16.752 -8.927 1.00 94.12 88 ALA A CA 1
ATOM 714 C C . ALA A 1 88 ? -7.048 -17.170 -7.614 1.00 94.12 88 ALA A C 1
ATOM 716 O O . ALA A 1 88 ? -7.667 -16.335 -6.955 1.00 94.12 88 ALA A O 1
ATOM 717 N N . GLU A 1 89 ? -6.897 -18.425 -7.177 1.00 95.50 89 GLU A N 1
ATOM 718 C CA . GLU A 1 89 ? -7.493 -18.888 -5.913 1.00 95.50 89 GLU A CA 1
ATOM 719 C C . GLU A 1 89 ? -6.820 -18.264 -4.679 1.00 95.50 89 GLU A C 1
ATOM 721 O O . GLU A 1 89 ? -7.504 -17.889 -3.724 1.00 95.50 89 GLU A O 1
ATOM 726 N N . ARG A 1 90 ? -5.492 -18.069 -4.706 1.00 95.94 90 ARG A N 1
ATOM 727 C CA . ARG A 1 90 ? -4.763 -17.380 -3.622 1.00 95.94 90 ARG A CA 1
ATOM 728 C C . ARG A 1 90 ? -5.207 -15.920 -3.519 1.00 95.94 90 ARG A C 1
ATOM 730 O O . ARG A 1 90 ? -5.463 -15.421 -2.426 1.00 95.94 90 ARG A O 1
ATOM 737 N N . ILE A 1 91 ? -5.374 -15.259 -4.661 1.00 94.62 91 ILE A N 1
ATOM 738 C CA . ILE A 1 91 ? -5.868 -13.883 -4.759 1.00 94.62 91 ILE A CA 1
ATOM 739 C C . ILE A 1 91 ? -7.295 -13.783 -4.224 1.00 94.62 91 ILE A C 1
ATOM 741 O O . ILE A 1 91 ? -7.583 -12.923 -3.395 1.00 94.62 91 ILE A O 1
ATOM 745 N N . LYS A 1 92 ? -8.178 -14.699 -4.619 1.00 94.62 92 LYS A N 1
ATOM 746 C CA . LYS A 1 92 ? -9.551 -14.762 -4.113 1.00 94.62 92 LYS A CA 1
ATOM 747 C C . LYS A 1 92 ? -9.599 -14.958 -2.594 1.00 94.62 92 LYS A C 1
ATOM 749 O O . LYS A 1 92 ? -10.401 -14.310 -1.920 1.00 94.62 92 LYS A O 1
ATOM 754 N N . ASN A 1 93 ? -8.721 -15.799 -2.039 1.00 95.88 93 ASN A N 1
ATOM 755 C CA . ASN A 1 93 ? -8.577 -15.941 -0.590 1.00 95.88 93 ASN A CA 1
ATOM 756 C C . ASN A 1 93 ? -8.164 -14.613 0.066 1.00 95.88 93 ASN A C 1
ATOM 758 O O . ASN A 1 93 ? -8.817 -14.198 1.022 1.00 95.88 93 ASN A O 1
ATOM 762 N N . ILE A 1 94 ? -7.156 -13.915 -0.471 1.00 95.38 94 ILE A N 1
ATOM 763 C CA . ILE A 1 94 ? -6.738 -12.589 0.015 1.00 95.38 94 ILE A CA 1
ATOM 764 C C . ILE A 1 94 ? -7.922 -11.621 0.014 1.00 95.38 94 ILE A C 1
ATOM 766 O O . ILE A 1 94 ? -8.210 -11.017 1.044 1.00 95.38 94 ILE A O 1
ATOM 770 N N . GLN A 1 95 ? -8.662 -11.530 -1.096 1.00 94.12 95 GLN A N 1
ATOM 771 C CA . GLN A 1 95 ? -9.821 -10.639 -1.218 1.00 94.12 95 GLN A CA 1
ATOM 772 C C . GLN A 1 95 ? -10.874 -10.891 -0.138 1.00 94.12 95 GLN A C 1
ATOM 774 O O . GLN A 1 95 ? -11.410 -9.944 0.428 1.00 94.12 95 GLN A O 1
ATOM 779 N N . SER A 1 96 ? -11.147 -12.160 0.175 1.00 95.44 96 SER A N 1
ATOM 780 C CA . SER A 1 96 ? -12.137 -12.525 1.195 1.00 95.44 96 SER A CA 1
ATOM 781 C C . SER A 1 96 ? -11.727 -12.146 2.624 1.00 95.44 96 SER A C 1
ATOM 783 O O . SER A 1 96 ? -12.574 -12.124 3.515 1.00 95.44 96 SER A O 1
ATOM 785 N N . ARG A 1 97 ? -10.438 -11.852 2.843 1.00 96.94 97 ARG A N 1
ATOM 786 C CA . ARG A 1 97 ? -9.854 -11.514 4.148 1.00 96.94 97 ARG A CA 1
ATOM 787 C C . ARG A 1 97 ? -9.553 -10.024 4.306 1.00 96.94 97 ARG A C 1
ATOM 789 O O . ARG A 1 97 ? -9.141 -9.624 5.395 1.00 96.94 97 ARG A O 1
ATOM 796 N N . LEU A 1 98 ? -9.740 -9.216 3.257 1.00 96.44 98 LEU A N 1
ATOM 797 C CA . LEU A 1 98 ? -9.529 -7.770 3.322 1.00 96.44 98 LEU A CA 1
ATOM 798 C C . LEU A 1 98 ? -10.523 -7.127 4.292 1.00 96.44 98 LEU A C 1
ATOM 800 O O . LEU A 1 98 ? -11.724 -7.391 4.255 1.00 96.44 98 LEU A O 1
ATOM 804 N N . TRP A 1 99 ? -10.002 -6.255 5.146 1.00 97.12 99 TRP A N 1
ATOM 805 C CA . TRP A 1 99 ? -10.773 -5.441 6.067 1.00 97.12 99 TRP A CA 1
ATOM 806 C C . TRP A 1 99 ? -10.287 -3.994 5.979 1.00 97.12 99 TRP A C 1
ATOM 808 O O . TRP A 1 99 ? -9.153 -3.679 6.347 1.00 97.12 99 TRP A O 1
ATOM 818 N N . ASP A 1 100 ? -11.136 -3.120 5.441 1.00 96.94 100 ASP A N 1
ATOM 819 C CA . ASP A 1 100 ? -10.794 -1.717 5.215 1.00 96.94 100 ASP A CA 1
ATOM 820 C C . ASP A 1 100 ? -10.950 -0.886 6.494 1.00 96.94 100 ASP A C 1
ATOM 822 O O . ASP A 1 100 ? -12.045 -0.762 7.051 1.00 96.94 100 ASP A O 1
ATOM 826 N N . LEU A 1 101 ? -9.856 -0.266 6.931 1.00 97.00 101 LEU A N 1
ATOM 827 C CA . LEU A 1 101 ? -9.840 0.633 8.079 1.00 97.00 101 LEU A CA 1
ATOM 828 C C . LEU A 1 101 ? -10.435 2.012 7.748 1.00 97.00 101 LEU A C 1
ATOM 830 O O . LEU A 1 101 ? -10.946 2.697 8.638 1.00 97.00 101 LEU A O 1
ATOM 834 N N . LEU A 1 102 ? -10.411 2.434 6.479 1.00 96.81 102 LEU A N 1
ATOM 835 C CA . LEU A 1 102 ? -10.866 3.766 6.073 1.00 96.81 102 LEU A CA 1
ATOM 836 C C . LEU A 1 102 ? -12.352 4.025 6.411 1.00 96.81 102 LEU A C 1
ATOM 838 O O . LEU A 1 102 ? -12.638 5.072 6.998 1.00 96.81 102 LEU A O 1
ATOM 842 N N . PRO A 1 103 ? -13.312 3.123 6.111 1.00 96.19 103 PRO A N 1
ATOM 843 C CA . PRO A 1 103 ? -14.708 3.295 6.514 1.00 96.19 103 PRO A CA 1
ATOM 844 C C . PRO A 1 103 ? -14.904 3.401 8.029 1.00 96.19 103 PRO A C 1
ATOM 846 O O . PRO A 1 103 ? -15.742 4.182 8.473 1.00 96.19 103 PRO A O 1
ATOM 849 N N . VAL A 1 104 ? -14.126 2.657 8.823 1.00 95.44 104 VAL A N 1
ATOM 850 C CA . VAL A 1 104 ? -14.201 2.703 10.293 1.00 95.44 104 VAL A CA 1
ATOM 851 C C . VAL A 1 104 ? -13.815 4.090 10.793 1.00 95.44 104 VAL A C 1
ATOM 853 O O . VAL A 1 104 ? -14.577 4.712 11.529 1.00 95.44 104 VAL A O 1
ATOM 856 N N . VAL A 1 105 ? -12.671 4.613 10.336 1.00 96.56 105 VAL A N 1
ATOM 857 C CA . VAL A 1 105 ? -12.242 5.974 10.688 1.00 96.56 105 VAL A CA 1
ATOM 858 C C . VAL A 1 105 ? -13.286 6.987 10.229 1.00 96.56 105 VAL A C 1
ATOM 860 O O . VAL A 1 105 ? -13.725 7.808 11.025 1.00 96.56 105 VAL A O 1
ATOM 863 N N . ARG A 1 106 ? -13.729 6.908 8.969 1.00 96.00 106 ARG A N 1
ATOM 864 C CA . ARG A 1 106 ? -14.649 7.887 8.378 1.00 96.00 106 ARG A CA 1
ATOM 865 C C . ARG A 1 106 ? -15.997 7.971 9.093 1.00 96.00 106 ARG A C 1
ATOM 867 O O . ARG A 1 106 ? -16.557 9.058 9.184 1.00 96.00 106 ARG A O 1
ATOM 874 N N . ASN A 1 107 ? -16.521 6.845 9.565 1.00 95.75 107 ASN A N 1
ATOM 875 C CA . ASN A 1 107 ? -17.861 6.787 10.144 1.00 95.75 107 ASN A CA 1
ATOM 876 C C . ASN A 1 107 ? -17.874 6.985 11.664 1.00 95.75 107 ASN A C 1
ATOM 878 O O . ASN A 1 107 ? -18.911 7.353 12.210 1.00 95.75 107 ASN A O 1
ATOM 882 N N . CYS A 1 108 ? -16.759 6.719 12.349 1.00 94.56 108 CYS A N 1
ATOM 883 C CA . CYS A 1 108 ? -16.733 6.661 13.811 1.00 94.56 108 CYS A CA 1
ATOM 884 C C . CYS A 1 108 ? -15.775 7.663 14.462 1.00 94.56 108 CYS A C 1
ATOM 886 O O . CYS A 1 108 ? -15.838 7.842 15.676 1.00 94.56 108 CYS A O 1
ATOM 888 N N . VAL A 1 109 ? -14.880 8.303 13.702 1.00 95.12 109 VAL A N 1
ATOM 889 C CA . VAL A 1 109 ? -13.819 9.145 14.264 1.00 95.12 109 VAL A CA 1
ATOM 890 C C . VAL A 1 109 ? -13.689 10.443 13.487 1.00 95.12 109 VAL A C 1
ATOM 892 O O . VAL A 1 109 ? -13.569 10.453 12.264 1.00 95.12 109 VAL A O 1
ATOM 895 N N . TYR A 1 110 ? -13.636 11.557 14.213 1.00 95.00 110 TYR A N 1
ATOM 896 C CA . TYR A 1 110 ? -13.283 12.844 13.637 1.00 95.00 110 TYR A CA 1
ATOM 897 C C . TYR A 1 110 ? -12.312 13.592 14.541 1.00 95.00 110 TYR A C 1
ATOM 899 O O . TYR A 1 110 ? -12.512 13.671 15.752 1.00 95.00 110 TYR A O 1
ATOM 907 N N . HIS A 1 111 ? -11.279 14.172 13.938 1.00 96.00 111 HIS A N 1
ATOM 908 C CA . HIS A 1 111 ? -10.350 15.074 14.605 1.00 96.00 111 HIS A CA 1
ATOM 909 C C . HIS A 1 111 ? -10.261 16.385 13.808 1.00 96.00 111 HIS A C 1
ATOM 911 O O . HIS A 1 111 ? -10.212 16.325 12.578 1.00 96.00 111 HIS A O 1
ATOM 917 N N . PRO A 1 112 ? -10.189 17.573 14.443 1.00 96.94 112 PRO A N 1
ATOM 918 C CA . PRO A 1 112 ? -10.110 18.849 13.721 1.00 96.94 112 PRO A CA 1
ATOM 919 C C . PRO A 1 112 ? -8.975 18.913 12.689 1.00 96.94 112 PRO A C 1
ATOM 921 O O . PRO A 1 112 ? -9.161 19.445 11.597 1.00 96.94 112 PRO A O 1
ATOM 924 N N . ALA A 1 113 ? -7.826 18.299 12.997 1.00 96.56 113 ALA A N 1
ATOM 925 C CA . ALA A 1 113 ? -6.677 18.235 12.089 1.00 96.56 113 ALA A CA 1
ATOM 926 C C . ALA A 1 113 ? -6.905 17.373 10.830 1.00 96.56 113 ALA A C 1
ATOM 928 O O . ALA A 1 113 ? -6.104 17.447 9.904 1.00 96.56 113 ALA A O 1
ATOM 929 N N . PHE A 1 114 ? -7.996 16.598 10.747 1.00 96.50 114 PHE A N 1
ATOM 930 C CA . PHE A 1 114 ? -8.371 15.927 9.498 1.00 96.50 114 PHE A CA 1
ATOM 931 C C . PHE A 1 114 ? -8.680 16.950 8.401 1.00 96.50 114 PHE A C 1
ATOM 933 O O . PHE A 1 114 ? -8.453 16.669 7.229 1.00 96.50 114 PHE A O 1
ATOM 940 N N . ALA A 1 115 ? -9.198 18.134 8.763 1.00 94.69 115 ALA A N 1
ATOM 941 C CA . ALA A 1 115 ? -9.555 19.199 7.823 1.00 94.69 115 ALA A CA 1
ATOM 942 C C . ALA A 1 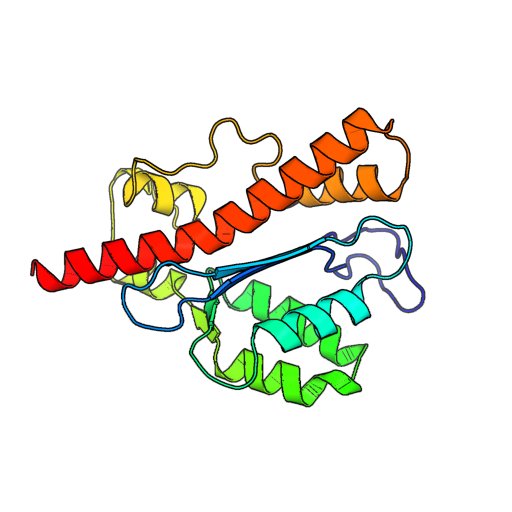115 ? -10.422 18.699 6.641 1.00 94.69 115 ALA A C 1
ATOM 944 O O . ALA A 1 115 ? -10.235 19.101 5.495 1.00 94.69 115 ALA A O 1
ATOM 945 N N . GLY A 1 116 ? -11.351 17.774 6.916 1.00 94.62 116 GLY A N 1
ATOM 946 C CA . GLY A 1 116 ? -12.207 17.129 5.910 1.00 94.62 116 GLY A CA 1
ATOM 947 C C . GLY A 1 116 ? -11.546 16.009 5.089 1.00 94.62 116 GLY A C 1
ATOM 948 O O . GLY A 1 116 ? -12.231 15.342 4.315 1.00 94.62 116 GLY A O 1
ATOM 949 N N . SER A 1 117 ? -10.246 15.760 5.262 1.00 95.94 117 SER A N 1
ATOM 950 C CA . SER A 1 117 ? -9.497 14.690 4.600 1.00 95.94 117 SER A CA 1
ATOM 951 C C . SER A 1 117 ? -9.369 13.458 5.495 1.00 95.94 117 SER A C 1
ATOM 953 O O . SER A 1 117 ? -8.923 13.534 6.636 1.00 95.94 117 SER A O 1
ATOM 955 N N . TYR A 1 118 ? -9.696 12.296 4.933 1.00 96.50 118 TYR A N 1
ATOM 956 C CA . TYR A 1 118 ? -9.508 10.985 5.564 1.00 96.50 118 TYR A CA 1
ATOM 957 C C . TYR A 1 118 ? -8.412 10.185 4.858 1.00 96.50 118 TYR A C 1
ATOM 959 O O . TYR A 1 118 ? -8.517 8.973 4.725 1.00 96.50 118 TYR A O 1
ATOM 967 N N . SER A 1 119 ? -7.404 10.844 4.287 1.00 94.44 119 SER A N 1
ATOM 968 C CA . SER A 1 119 ? -6.230 10.110 3.821 1.00 94.44 119 SER A CA 1
ATOM 969 C C . SER A 1 119 ? -5.329 9.780 5.007 1.00 94.44 119 SER A C 1
ATOM 971 O O . SER A 1 119 ? -5.290 10.514 5.999 1.00 94.44 119 SER A O 1
ATOM 973 N N . LEU A 1 120 ? -4.569 8.693 4.888 1.00 94.62 120 LEU A N 1
ATOM 974 C CA . LEU A 1 120 ? -3.686 8.216 5.952 1.00 94.62 120 LEU A CA 1
ATOM 975 C C . LEU A 1 120 ? -2.726 9.310 6.452 1.00 94.62 120 LEU A C 1
ATOM 977 O O . LEU A 1 120 ? -2.482 9.424 7.644 1.00 94.62 120 LEU A O 1
ATOM 981 N N . LYS A 1 121 ? -2.287 10.201 5.559 1.00 92.12 121 LYS A N 1
ATOM 982 C CA . LYS A 1 121 ? -1.402 11.336 5.866 1.00 92.12 121 LYS A CA 1
ATOM 983 C C . LYS A 1 121 ? -1.994 12.398 6.785 1.00 92.12 121 LYS A C 1
ATOM 985 O O . LYS A 1 121 ? -1.234 13.107 7.429 1.00 92.12 121 LYS A O 1
ATOM 990 N N . TYR A 1 122 ? -3.315 12.544 6.799 1.00 95.38 122 TYR A N 1
ATOM 991 C CA . TYR A 1 122 ? -4.007 13.461 7.707 1.00 95.38 122 TYR A CA 1
ATOM 992 C C . TYR A 1 122 ? -4.445 12.735 8.976 1.00 95.38 122 TYR A C 1
ATOM 994 O O . TYR A 1 122 ? -4.354 13.285 10.069 1.00 95.38 122 TYR A O 1
ATOM 1002 N N . VAL A 1 123 ? -4.896 11.486 8.836 1.00 97.06 123 VAL A N 1
ATOM 1003 C CA . VAL A 1 123 ? -5.420 10.694 9.953 1.00 97.06 123 VAL A CA 1
ATOM 1004 C C . VAL A 1 123 ? -4.312 10.247 10.905 1.00 97.06 123 VAL A C 1
ATOM 1006 O O . VAL A 1 123 ? -4.485 10.369 12.116 1.00 97.06 123 VAL A O 1
ATOM 1009 N N . LEU A 1 124 ? -3.181 9.766 10.381 1.00 97.31 124 LEU A N 1
ATOM 1010 C CA . LEU A 1 124 ? -2.074 9.241 11.181 1.00 97.31 124 LEU A CA 1
ATOM 1011 C C . LEU A 1 124 ? -1.523 10.277 12.175 1.00 97.31 124 LEU A C 1
ATOM 1013 O O . LEU A 1 124 ? -1.690 10.045 13.370 1.00 97.31 124 LEU A O 1
ATOM 1017 N N . PRO A 1 125 ? -0.974 11.434 11.752 1.00 96.94 125 PRO A N 1
ATOM 1018 C CA . PRO A 1 125 ? -0.402 12.400 12.695 1.00 96.94 125 PRO A CA 1
ATOM 1019 C C . PRO A 1 125 ? -1.448 13.045 13.614 1.00 96.94 125 PRO A C 1
ATOM 1021 O O . PRO A 1 125 ? -1.114 13.564 14.674 1.00 96.94 125 PRO A O 1
ATOM 1024 N N . ALA A 1 126 ? -2.729 13.029 13.236 1.00 96.94 126 ALA A N 1
ATOM 1025 C CA . ALA A 1 126 ? -3.801 13.549 14.078 1.00 96.94 126 ALA A CA 1
ATOM 1026 C C . ALA A 1 126 ? -4.158 12.606 15.241 1.00 96.94 126 ALA A C 1
ATOM 1028 O O . ALA A 1 126 ? -4.520 13.078 16.316 1.00 96.94 126 ALA A O 1
ATOM 1029 N N . LEU A 1 127 ? -4.088 11.287 15.033 1.00 96.88 127 LEU A N 1
ATOM 1030 C CA . LEU A 1 127 ? -4.435 10.290 16.055 1.00 96.88 127 LEU A CA 1
ATOM 1031 C C . LEU A 1 127 ? -3.208 9.720 16.784 1.00 96.88 127 LEU A C 1
ATOM 1033 O O . LEU A 1 127 ? -3.331 9.291 17.935 1.00 96.88 127 LEU A O 1
ATOM 1037 N N . VAL A 1 128 ? -2.049 9.739 16.127 1.00 97.31 128 VAL A N 1
ATOM 1038 C CA . VAL A 1 128 ? -0.749 9.229 16.586 1.00 97.31 128 VAL A CA 1
ATOM 1039 C C . 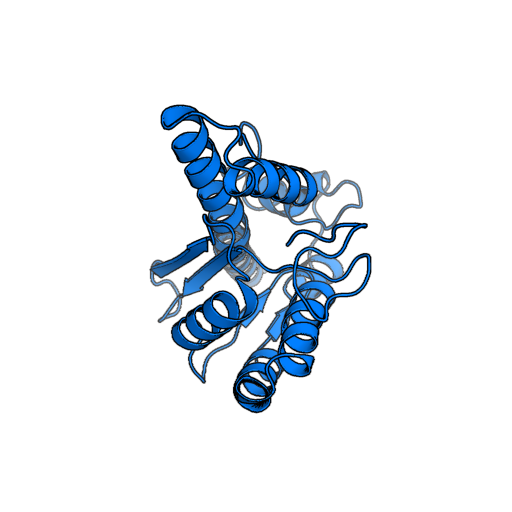VAL A 1 128 ? 0.317 10.306 16.290 1.00 97.31 128 VAL A C 1
ATOM 1041 O O . VAL A 1 128 ? 1.028 10.206 15.289 1.00 97.31 128 VAL A O 1
ATOM 1044 N N . PRO A 1 129 ? 0.393 11.389 17.093 1.00 95.19 129 PRO A N 1
ATOM 1045 C CA . PRO A 1 129 ? 1.232 12.565 16.806 1.00 95.19 129 PRO A CA 1
ATOM 1046 C C . PRO A 1 129 ? 2.735 12.293 16.684 1.00 95.19 129 PRO A C 1
ATOM 1048 O O . PRO A 1 129 ? 3.462 13.081 16.086 1.00 95.19 129 PRO A O 1
ATOM 1051 N N . GLU A 1 130 ? 3.205 11.185 17.244 1.00 95.31 130 GLU A N 1
ATOM 1052 C CA . GLU A 1 130 ? 4.578 10.702 17.147 1.00 95.31 130 GLU A CA 1
ATOM 1053 C C . GLU A 1 130 ? 4.936 10.120 15.765 1.00 95.31 130 GLU A C 1
ATOM 1055 O O . GLU A 1 130 ? 6.108 9.850 15.508 1.00 95.31 130 GLU A O 1
ATOM 1060 N N . MET A 1 131 ? 3.960 9.939 14.864 1.00 95.75 131 MET A N 1
ATOM 1061 C CA . MET A 1 131 ? 4.167 9.407 13.516 1.00 95.75 131 MET A CA 1
ATOM 1062 C C . MET A 1 131 ? 3.654 10.353 12.432 1.00 95.75 131 MET A C 1
ATOM 1064 O O . MET A 1 131 ? 2.496 10.767 12.417 1.00 95.75 131 MET A O 1
ATOM 1068 N N . SER A 1 132 ? 4.507 10.638 11.449 1.00 93.94 132 SER A N 1
ATOM 1069 C CA . SER A 1 132 ? 4.140 11.409 10.263 1.00 93.94 132 SER A CA 1
ATOM 1070 C C . SER A 1 132 ? 4.941 10.952 9.039 1.00 93.94 132 SER A C 1
ATOM 1072 O O . SER A 1 132 ? 5.739 10.018 9.110 1.00 93.94 132 SER A O 1
ATOM 1074 N N . TYR A 1 133 ? 4.694 11.600 7.901 1.00 92.62 133 TYR A N 1
ATOM 1075 C CA . TYR A 1 133 ? 5.457 11.420 6.659 1.00 92.62 133 TYR A CA 1
ATOM 1076 C C . TYR A 1 133 ? 6.414 12.595 6.396 1.00 92.62 133 TYR A C 1
ATOM 1078 O O . TYR A 1 133 ? 6.982 12.714 5.309 1.00 92.62 133 TYR A O 1
ATOM 1086 N N . GLU A 1 134 ? 6.536 13.517 7.352 1.00 92.12 134 GLU A N 1
ATOM 1087 C CA . GLU A 1 134 ? 7.379 14.700 7.216 1.00 92.12 134 GLU A CA 1
ATOM 1088 C C . GLU A 1 134 ? 8.860 14.301 7.191 1.00 92.12 134 GLU A C 1
ATOM 1090 O O . GLU A 1 134 ? 9.298 13.427 7.934 1.00 92.12 134 GLU A O 1
ATOM 1095 N N . GLY A 1 135 ? 9.636 14.917 6.297 1.00 91.62 135 GLY A N 1
ATOM 1096 C CA . GLY A 1 135 ? 11.064 14.624 6.140 1.00 91.62 135 GLY A CA 1
ATOM 1097 C C . GLY A 1 135 ? 11.394 13.350 5.351 1.00 91.62 135 GLY A C 1
ATOM 1098 O O . GLY A 1 135 ? 12.569 13.108 5.081 1.00 91.62 135 GLY A O 1
ATOM 1099 N N . MET A 1 136 ? 10.403 12.558 4.924 1.00 93.50 136 MET A N 1
ATOM 1100 C CA . MET A 1 136 ? 10.659 11.380 4.088 1.00 93.50 136 MET A CA 1
ATOM 1101 C C . MET A 1 136 ? 11.056 11.778 2.661 1.00 93.50 136 MET A C 1
ATOM 1103 O O . MET A 1 136 ? 10.387 12.590 2.019 1.00 93.50 136 MET A O 1
ATOM 1107 N N . ALA A 1 137 ? 12.110 11.151 2.129 1.00 92.19 137 ALA A N 1
ATOM 1108 C CA . ALA A 1 137 ? 12.567 11.380 0.754 1.00 92.19 137 ALA A CA 1
ATOM 1109 C C . ALA A 1 137 ? 11.525 10.941 -0.293 1.00 92.19 137 ALA A C 1
ATOM 1111 O O . ALA A 1 137 ? 11.363 11.584 -1.330 1.00 92.19 137 ALA A O 1
ATOM 1112 N N . VAL A 1 138 ? 10.779 9.872 0.002 1.00 91.25 138 VAL A N 1
ATOM 1113 C CA . VAL A 1 138 ? 9.569 9.476 -0.722 1.00 91.25 138 VAL A CA 1
ATOM 1114 C C . VAL A 1 138 ? 8.402 9.611 0.242 1.00 91.25 138 VAL A C 1
ATOM 1116 O O . VAL A 1 138 ? 8.369 8.956 1.274 1.00 91.25 138 VAL A O 1
ATOM 1119 N N . ALA A 1 139 ? 7.446 10.474 -0.092 1.00 87.81 139 ALA A N 1
ATOM 1120 C CA . ALA A 1 139 ? 6.329 10.777 0.800 1.00 87.81 139 ALA A CA 1
ATOM 1121 C C . ALA A 1 139 ? 4.960 10.543 0.153 1.00 87.81 139 ALA A C 1
ATOM 1123 O O . ALA A 1 139 ? 3.937 10.880 0.743 1.00 87.81 139 ALA A O 1
ATOM 1124 N N . ASN A 1 140 ? 4.886 10.063 -1.093 1.00 90.81 140 ASN A N 1
ATOM 1125 C CA . ASN A 1 140 ? 3.620 9.788 -1.772 1.00 90.81 140 ASN A CA 1
ATOM 1126 C C . ASN A 1 140 ? 3.780 8.780 -2.920 1.00 90.81 140 ASN A C 1
ATOM 1128 O O . ASN A 1 140 ? 4.876 8.600 -3.447 1.00 90.81 140 ASN A O 1
ATOM 1132 N N . GLY A 1 141 ? 2.664 8.187 -3.355 1.00 87.44 141 GLY A N 1
ATOM 1133 C CA . GLY A 1 141 ? 2.663 7.163 -4.403 1.00 87.44 141 GLY A CA 1
ATOM 1134 C C . GLY A 1 141 ? 3.197 7.616 -5.769 1.00 87.44 141 GLY A C 1
ATOM 1135 O O . GLY A 1 141 ? 3.822 6.815 -6.460 1.00 87.44 141 GLY A O 1
ATOM 1136 N N . GLN A 1 142 ? 3.017 8.884 -6.162 1.00 90.75 142 GLN A N 1
ATOM 1137 C CA . GLN A 1 142 ? 3.579 9.396 -7.422 1.00 90.75 142 GLN A CA 1
ATOM 1138 C C . GLN A 1 142 ? 5.105 9.512 -7.338 1.00 90.75 142 GLN A C 1
ATOM 1140 O O . GLN A 1 142 ? 5.808 9.042 -8.231 1.00 90.75 142 GLN A O 1
ATOM 1145 N N . ALA A 1 143 ? 5.619 10.071 -6.239 1.00 92.88 143 ALA A N 1
ATOM 1146 C CA . ALA A 1 143 ? 7.050 10.143 -5.964 1.00 92.88 143 ALA A CA 1
ATOM 1147 C C . ALA A 1 143 ? 7.677 8.743 -5.894 1.00 92.88 143 ALA A C 1
ATOM 1149 O O . ALA A 1 143 ? 8.739 8.527 -6.469 1.00 92.88 143 ALA A O 1
ATOM 1150 N N . ALA A 1 144 ? 6.989 7.775 -5.279 1.00 94.56 144 ALA A N 1
ATOM 1151 C CA . ALA A 1 144 ? 7.431 6.383 -5.239 1.00 94.56 144 ALA A CA 1
ATOM 1152 C C . ALA A 1 144 ? 7.532 5.770 -6.647 1.00 94.56 144 ALA A C 1
ATOM 1154 O O . ALA A 1 144 ? 8.519 5.113 -6.970 1.00 94.56 144 ALA A O 1
ATOM 1155 N N . GLY A 1 145 ? 6.546 6.015 -7.518 1.00 94.38 145 GLY A N 1
ATOM 1156 C CA . GLY A 1 145 ? 6.584 5.552 -8.908 1.00 94.38 145 GLY A CA 1
ATOM 1157 C C . GLY A 1 145 ? 7.765 6.123 -9.701 1.00 94.38 145 GLY A C 1
ATOM 1158 O O . GLY A 1 145 ? 8.450 5.374 -10.397 1.00 94.38 145 GLY A O 1
ATOM 1159 N N . LEU A 1 146 ? 8.039 7.424 -9.559 1.00 93.75 146 LEU A N 1
ATOM 1160 C CA . LEU A 1 146 ? 9.173 8.091 -10.216 1.00 93.75 146 LEU A CA 1
ATOM 1161 C C . LEU A 1 146 ? 10.525 7.599 -9.681 1.00 93.75 146 LEU A C 1
ATOM 1163 O O . LEU A 1 146 ? 11.436 7.323 -10.461 1.00 93.75 146 LEU A O 1
ATOM 1167 N N . ALA A 1 147 ? 10.642 7.448 -8.361 1.00 95.12 147 ALA A N 1
ATOM 1168 C CA . ALA A 1 147 ? 11.830 6.912 -7.706 1.00 95.12 147 ALA A CA 1
ATOM 1169 C C . ALA A 1 147 ? 12.128 5.479 -8.176 1.00 95.12 147 ALA A C 1
ATOM 1171 O O . ALA A 1 147 ? 13.258 5.163 -8.552 1.00 95.12 147 ALA A O 1
ATOM 1172 N N . TRP A 1 148 ? 11.101 4.627 -8.249 1.00 95.81 148 TRP A N 1
ATOM 1173 C CA . TRP A 1 148 ? 11.236 3.281 -8.799 1.00 95.81 148 TRP A CA 1
ATOM 1174 C C . TRP A 1 148 ? 11.618 3.287 -10.286 1.00 95.81 148 TRP A C 1
ATOM 1176 O O . TRP A 1 148 ? 12.469 2.513 -10.727 1.00 95.81 148 TRP A O 1
ATOM 1186 N N . GLU A 1 149 ? 11.040 4.187 -11.081 1.00 93.12 149 GLU A N 1
ATOM 1187 C CA . GLU A 1 149 ? 11.405 4.319 -12.489 1.00 93.12 149 GLU A CA 1
ATOM 1188 C C . GLU A 1 149 ? 12.889 4.684 -12.672 1.00 93.12 149 GLU A C 1
ATOM 1190 O O . GLU A 1 149 ? 13.556 4.069 -13.513 1.00 93.12 149 GLU A O 1
ATOM 1195 N N . ALA A 1 150 ? 13.417 5.620 -11.878 1.00 92.56 150 ALA A N 1
ATOM 1196 C CA . ALA A 1 150 ? 14.838 5.972 -11.878 1.00 92.56 150 ALA A CA 1
ATOM 1197 C C . ALA A 1 150 ? 15.721 4.779 -11.469 1.00 92.56 150 ALA A C 1
ATOM 1199 O O . ALA A 1 150 ? 16.717 4.482 -12.138 1.00 92.56 150 ALA A O 1
ATOM 1200 N N . LEU A 1 151 ? 15.302 4.038 -10.435 1.00 93.56 151 LEU A N 1
ATOM 1201 C CA . LEU A 1 151 ? 15.981 2.838 -9.943 1.00 93.56 151 LEU A CA 1
ATOM 1202 C C . LEU A 1 151 ? 16.159 1.781 -11.044 1.00 93.56 151 LEU A C 1
ATOM 1204 O O . LEU A 1 151 ? 17.247 1.224 -11.205 1.00 93.56 151 LEU A O 1
ATOM 1208 N N . VAL A 1 152 ? 15.107 1.524 -11.823 1.00 91.94 152 VAL A N 1
ATOM 1209 C CA . VAL A 1 152 ? 15.086 0.474 -12.854 1.00 91.94 152 VAL A CA 1
ATOM 1210 C C . VAL A 1 152 ? 15.734 0.921 -14.169 1.00 91.94 152 VAL A C 1
ATOM 1212 O O . VAL A 1 152 ? 16.372 0.125 -14.868 1.00 91.94 152 VAL A O 1
ATOM 1215 N N . ARG A 1 153 ? 15.631 2.208 -14.523 1.00 87.62 153 ARG A N 1
ATOM 1216 C CA . ARG A 1 153 ? 16.308 2.753 -15.713 1.00 87.62 153 ARG A CA 1
ATOM 1217 C C . ARG A 1 153 ? 17.830 2.709 -15.582 1.00 87.62 153 ARG A C 1
ATOM 1219 O O . ARG A 1 153 ? 18.498 2.678 -16.611 1.00 87.62 153 ARG A O 1
ATOM 1226 N N . GLY A 1 154 ? 18.376 2.604 -14.370 1.00 81.31 154 GLY A N 1
ATOM 1227 C CA . GLY A 1 154 ? 19.821 2.498 -14.147 1.00 81.31 154 GLY A CA 1
ATOM 1228 C C . GLY A 1 154 ? 20.558 3.802 -14.455 1.00 81.31 154 GLY A C 1
ATOM 1229 O O . GLY A 1 154 ? 21.701 3.767 -14.891 1.00 81.31 154 GLY A O 1
ATOM 1230 N N . SER A 1 155 ? 19.879 4.938 -14.283 1.00 83.50 155 SER A N 1
ATOM 1231 C CA . SER A 1 155 ? 20.451 6.282 -14.428 1.00 83.50 155 SER A CA 1
ATOM 1232 C C . SER A 1 155 ? 21.099 6.803 -13.142 1.00 83.50 155 SER A C 1
ATOM 1234 O O . SER A 1 155 ? 21.569 7.933 -13.134 1.00 83.50 155 SER A O 1
ATOM 1236 N N . LEU A 1 156 ? 21.060 6.010 -12.070 1.00 90.38 156 LEU A N 1
ATOM 1237 C CA . LEU A 1 156 ? 21.565 6.353 -10.744 1.00 90.38 156 LEU A CA 1
ATOM 1238 C C . LEU A 1 156 ? 22.928 5.706 -10.518 1.00 90.38 156 LEU A C 1
ATOM 1240 O O . LEU A 1 156 ? 23.145 4.562 -10.935 1.00 90.38 156 LEU A O 1
ATOM 1244 N N . ASP A 1 157 ? 23.811 6.404 -9.809 1.00 93.81 157 ASP A N 1
ATOM 1245 C CA . ASP A 1 157 ? 25.016 5.779 -9.273 1.00 93.81 157 ASP A CA 1
ATOM 1246 C C . ASP A 1 157 ? 24.685 4.785 -8.138 1.00 93.81 157 ASP A C 1
ATOM 1248 O O . ASP A 1 157 ? 23.531 4.606 -7.734 1.00 93.81 157 ASP A O 1
ATOM 1252 N N . GLN A 1 158 ? 25.696 4.079 -7.627 1.00 93.25 158 GLN A N 1
ATOM 1253 C CA . GLN A 1 158 ? 25.490 3.057 -6.598 1.00 93.25 158 GLN A CA 1
ATOM 1254 C C . GLN A 1 158 ? 24.926 3.629 -5.285 1.00 93.25 158 GLN A C 1
ATOM 1256 O O . GLN A 1 158 ? 24.112 2.972 -4.633 1.00 93.25 158 GLN A O 1
ATOM 1261 N N . VAL A 1 159 ? 25.344 4.833 -4.895 1.00 95.75 159 VAL A N 1
ATOM 1262 C CA . VAL A 1 159 ? 24.924 5.478 -3.644 1.00 95.75 159 VAL A CA 1
ATOM 1263 C C . VAL A 1 159 ? 23.492 5.986 -3.781 1.00 95.75 159 VAL A C 1
ATOM 1265 O O . VAL A 1 159 ? 22.652 5.724 -2.920 1.00 95.75 159 VAL A O 1
ATOM 1268 N N . GLU A 1 160 ? 23.186 6.658 -4.887 1.00 95.19 160 GLU A N 1
ATOM 1269 C CA . GLU A 1 160 ? 21.843 7.121 -5.231 1.00 95.19 160 GLU A CA 1
ATOM 1270 C C . GLU A 1 160 ? 20.856 5.958 -5.339 1.00 95.19 160 GLU A C 1
ATOM 1272 O O . GLU A 1 160 ? 19.729 6.046 -4.844 1.00 95.19 160 GLU A O 1
ATOM 1277 N N . ARG A 1 161 ? 21.286 4.845 -5.941 1.00 94.94 161 ARG A N 1
ATOM 1278 C CA . ARG A 1 161 ? 20.505 3.611 -6.043 1.00 94.94 161 ARG A CA 1
ATOM 1279 C C . ARG A 1 161 ? 20.131 3.069 -4.666 1.00 94.94 161 ARG A C 1
ATOM 1281 O O . ARG A 1 161 ? 18.958 2.777 -4.440 1.00 94.94 161 ARG A O 1
ATOM 1288 N N . GLU A 1 162 ? 21.092 2.960 -3.752 1.00 95.75 162 GLU A N 1
ATOM 1289 C CA . GLU A 1 162 ? 20.840 2.450 -2.401 1.00 95.75 162 GLU A CA 1
ATOM 1290 C C . GLU A 1 162 ? 19.954 3.401 -1.585 1.00 95.75 162 GLU A C 1
ATOM 1292 O O . GLU A 1 162 ? 19.007 2.976 -0.924 1.00 95.75 162 GLU A O 1
ATOM 1297 N N . ASN A 1 163 ? 20.187 4.710 -1.694 1.00 96.25 163 ASN A N 1
ATOM 1298 C CA . ASN A 1 163 ? 19.353 5.718 -1.041 1.00 96.25 163 ASN A CA 1
ATOM 1299 C C . ASN A 1 163 ? 17.910 5.688 -1.547 1.00 96.25 163 ASN A C 1
ATOM 1301 O O . ASN A 1 163 ? 16.978 5.736 -0.749 1.00 96.25 163 ASN A O 1
ATOM 1305 N N . THR A 1 164 ? 17.723 5.556 -2.859 1.00 96.38 164 THR A N 1
ATOM 1306 C CA . THR A 1 164 ? 16.400 5.448 -3.483 1.00 96.38 164 THR A CA 1
ATOM 1307 C C . THR A 1 164 ? 15.689 4.172 -3.047 1.00 96.38 164 THR A C 1
ATOM 1309 O O . THR A 1 164 ? 14.506 4.211 -2.712 1.00 96.38 164 THR A O 1
ATOM 1312 N N . ARG A 1 165 ? 16.411 3.044 -3.006 1.00 97.12 165 ARG A N 1
ATOM 1313 C CA . ARG A 1 165 ? 15.881 1.760 -2.538 1.00 97.12 165 ARG A CA 1
ATOM 1314 C C . ARG A 1 165 ? 15.389 1.873 -1.096 1.00 97.12 165 ARG A C 1
ATOM 1316 O O . ARG A 1 165 ? 14.236 1.556 -0.830 1.00 97.12 165 ARG A O 1
ATOM 1323 N N . ARG A 1 166 ? 16.227 2.381 -0.195 1.00 97.50 166 ARG A N 1
ATOM 1324 C CA . ARG A 1 166 ? 15.875 2.601 1.212 1.00 97.50 166 ARG A CA 1
ATOM 1325 C C . ARG A 1 166 ? 14.690 3.550 1.372 1.00 97.50 166 ARG A C 1
ATOM 1327 O O . ARG A 1 166 ? 13.741 3.198 2.050 1.00 97.50 166 ARG A O 1
ATOM 1334 N N . ALA A 1 167 ? 14.675 4.681 0.666 1.00 97.19 167 ALA A N 1
ATOM 1335 C CA . ALA A 1 167 ? 13.562 5.628 0.732 1.00 97.19 167 ALA A CA 1
ATOM 1336 C C . ALA A 1 167 ? 12.220 5.013 0.293 1.00 97.19 167 ALA A C 1
ATOM 1338 O O . ALA A 1 167 ? 11.182 5.315 0.880 1.00 97.19 167 ALA A O 1
ATOM 1339 N N . LEU A 1 168 ? 12.232 4.148 -0.728 1.00 97.69 168 LEU A N 1
ATOM 1340 C CA . LEU A 1 168 ? 11.050 3.393 -1.141 1.00 97.69 168 LEU A CA 1
ATOM 1341 C C . LEU A 1 168 ? 10.602 2.419 -0.048 1.00 97.69 168 LEU A C 1
ATOM 1343 O O . LEU A 1 168 ? 9.409 2.358 0.250 1.00 97.69 168 LEU A O 1
ATOM 1347 N N . LEU A 1 169 ? 11.530 1.642 0.519 1.00 98.00 169 LEU A N 1
ATOM 1348 C CA . LEU A 1 169 ? 11.242 0.664 1.575 1.00 98.00 169 LEU A CA 1
ATOM 1349 C C . LEU A 1 169 ? 10.694 1.349 2.832 1.00 98.00 169 LEU A C 1
ATOM 1351 O O . LEU A 1 169 ? 9.620 0.972 3.291 1.00 98.00 169 LEU A O 1
ATOM 1355 N N . ASP A 1 170 ? 11.338 2.423 3.293 1.00 97.44 170 ASP A N 1
ATOM 1356 C CA . ASP A 1 170 ? 10.910 3.216 4.450 1.00 97.44 170 ASP A CA 1
ATOM 1357 C C . ASP A 1 170 ? 9.489 3.764 4.256 1.00 97.44 170 ASP A C 1
ATOM 1359 O O . ASP A 1 170 ? 8.640 3.629 5.135 1.00 97.44 170 ASP A O 1
ATOM 1363 N N . TYR A 1 171 ? 9.194 4.343 3.085 1.00 96.88 171 TYR A N 1
ATOM 1364 C CA . TYR A 1 171 ? 7.857 4.850 2.758 1.00 96.88 171 TYR A CA 1
ATOM 1365 C C . TYR A 1 171 ? 6.794 3.749 2.780 1.00 96.88 171 TYR A C 1
ATOM 1367 O O . TYR A 1 171 ? 5.743 3.902 3.403 1.00 96.88 171 TYR A O 1
ATOM 1375 N N . CYS A 1 172 ? 7.071 2.621 2.126 1.00 96.81 172 CYS A N 1
ATOM 1376 C CA . CYS A 1 172 ? 6.120 1.521 2.061 1.00 96.81 172 CYS A CA 1
ATOM 1377 C C . CYS A 1 172 ? 5.930 0.848 3.428 1.00 96.81 172 CYS A C 1
ATOM 1379 O O . CYS A 1 172 ? 4.808 0.490 3.778 1.00 96.81 172 CYS A O 1
ATOM 1381 N N . GLY A 1 173 ? 6.992 0.698 4.222 1.00 97.69 173 GLY A N 1
ATOM 1382 C CA . GLY A 1 173 ? 6.918 0.193 5.592 1.00 97.69 173 GLY A CA 1
ATOM 1383 C C . GLY A 1 173 ? 6.118 1.121 6.509 1.00 97.69 173 GLY A C 1
ATOM 1384 O O . GLY A 1 173 ? 5.256 0.644 7.246 1.00 97.69 173 GLY A O 1
ATOM 1385 N N . GLN A 1 174 ? 6.319 2.440 6.403 1.00 97.12 174 GLN A N 1
ATOM 1386 C CA . GLN A 1 174 ? 5.558 3.439 7.161 1.00 97.12 174 GLN A CA 1
ATOM 1387 C C . GLN A 1 174 ? 4.053 3.339 6.876 1.00 97.12 174 GLN A C 1
ATOM 1389 O O . GLN A 1 174 ? 3.259 3.398 7.813 1.00 97.12 174 GLN A O 1
ATOM 1394 N N . ASP A 1 175 ? 3.654 3.131 5.613 1.00 95.69 175 ASP A N 1
ATOM 1395 C CA . ASP A 1 175 ? 2.243 2.990 5.227 1.00 95.69 175 ASP A CA 1
ATOM 1396 C C . ASP A 1 175 ? 1.548 1.822 5.952 1.00 95.69 175 ASP A C 1
ATOM 1398 O O . ASP A 1 175 ? 0.406 1.977 6.388 1.00 95.69 175 ASP A O 1
ATOM 1402 N N . THR A 1 176 ? 2.211 0.675 6.147 1.00 97.12 176 THR A N 1
ATOM 1403 C CA . THR A 1 176 ? 1.596 -0.469 6.848 1.00 97.12 176 THR A CA 1
ATOM 1404 C C . THR A 1 176 ? 1.773 -0.426 8.361 1.00 97.12 176 THR A C 1
ATOM 1406 O O . THR A 1 176 ? 0.838 -0.787 9.081 1.00 97.12 176 THR A O 1
ATOM 1409 N N . LEU A 1 177 ? 2.894 0.094 8.868 1.00 97.56 177 LEU A N 1
ATOM 1410 C CA . LEU A 1 177 ? 3.079 0.321 10.305 1.00 97.56 177 LEU A CA 1
ATOM 1411 C C . LEU A 1 177 ? 2.063 1.337 10.847 1.00 97.56 177 LEU A C 1
ATOM 1413 O O . LEU A 1 177 ? 1.521 1.164 11.940 1.00 97.56 177 LEU A O 1
ATOM 1417 N N . ALA A 1 178 ? 1.738 2.360 10.053 1.00 97.62 178 ALA A N 1
ATOM 1418 C CA . ALA A 1 178 ? 0.690 3.324 10.364 1.00 97.62 178 ALA A CA 1
ATOM 1419 C C . ALA A 1 178 ? -0.662 2.646 10.642 1.00 97.62 178 ALA A C 1
ATOM 1421 O O . ALA A 1 178 ? -1.379 3.063 11.551 1.00 97.62 178 ALA A O 1
ATOM 1422 N N . LEU A 1 179 ? -1.010 1.579 9.912 1.00 97.50 179 LEU A N 1
ATOM 1423 C CA . LEU A 1 179 ? -2.267 0.855 10.133 1.00 97.50 179 LEU A CA 1
ATOM 1424 C C . LEU A 1 179 ? -2.270 0.111 11.465 1.00 97.50 179 LEU A C 1
ATOM 1426 O O . LEU A 1 179 ? -3.279 0.146 12.167 1.00 97.50 179 LEU A O 1
ATOM 1430 N N . VAL A 1 180 ? -1.146 -0.507 11.838 1.00 96.88 180 VAL A N 1
ATOM 1431 C CA . VAL A 1 180 ? -0.992 -1.164 13.146 1.00 96.88 180 VAL A CA 1
ATOM 1432 C C . VAL A 1 180 ? -1.246 -0.155 14.265 1.00 96.88 180 VAL A C 1
ATOM 1434 O O . VAL A 1 180 ? -2.116 -0.364 15.112 1.00 96.88 180 VAL A O 1
ATOM 1437 N N . ARG A 1 181 ? -0.555 0.986 14.209 1.00 97.00 181 ARG A N 1
ATOM 1438 C CA . ARG A 1 181 ? -0.601 2.027 15.245 1.00 97.00 181 ARG A CA 1
ATOM 1439 C C . ARG A 1 181 ? -1.969 2.705 15.317 1.00 97.00 181 ARG A C 1
ATOM 1441 O O . ARG A 1 181 ? -2.468 2.986 16.406 1.00 97.00 181 ARG A O 1
ATOM 1448 N N . LEU A 1 182 ? -2.638 2.893 14.178 1.00 96.94 182 LEU A N 1
ATOM 1449 C CA . LEU A 1 182 ? -4.021 3.369 14.147 1.00 96.94 182 LEU A CA 1
ATOM 1450 C C . LEU A 1 182 ? -4.995 2.364 14.765 1.00 96.94 182 LEU A C 1
ATOM 1452 O O . LEU A 1 182 ? -5.844 2.763 15.558 1.00 96.94 182 LEU A O 1
ATOM 1456 N N . VAL A 1 183 ? -4.886 1.071 14.451 1.00 95.62 183 VAL A N 1
ATOM 1457 C CA . VAL A 1 183 ? -5.747 0.041 15.057 1.00 95.62 183 VAL A CA 1
ATOM 1458 C C . VAL A 1 183 ? -5.544 -0.018 16.573 1.00 95.62 183 VAL A C 1
ATOM 1460 O O . VAL A 1 183 ? -6.526 -0.079 17.315 1.00 95.62 183 VAL A O 1
ATOM 1463 N N . GLU A 1 184 ? -4.299 0.050 17.047 1.00 94.81 184 GLU A N 1
ATOM 1464 C CA . GLU A 1 184 ? -3.969 0.130 18.476 1.00 94.81 184 GLU A CA 1
ATOM 1465 C C . GLU A 1 184 ? -4.617 1.3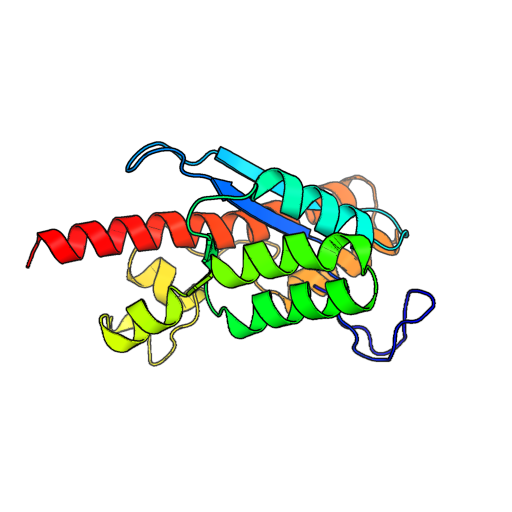54 19.129 1.00 94.81 184 GLU A C 1
ATOM 1467 O O . GLU A 1 184 ? -5.335 1.224 20.127 1.00 94.81 184 GLU A O 1
ATOM 1472 N N . LYS A 1 185 ? -4.450 2.536 18.523 1.00 95.31 185 LYS A N 1
ATOM 1473 C CA . LYS A 1 185 ? -5.040 3.781 19.020 1.00 95.31 185 LYS A CA 1
ATOM 1474 C C . LYS A 1 185 ? -6.563 3.704 19.106 1.00 95.31 185 LYS A C 1
ATOM 1476 O O . LYS A 1 185 ? -7.143 4.088 20.121 1.00 95.31 185 LYS A O 1
ATOM 1481 N N . LEU A 1 186 ? -7.211 3.188 18.066 1.00 94.38 186 LEU A N 1
ATOM 1482 C CA . LEU A 1 186 ? -8.667 3.070 17.999 1.00 94.38 186 LEU A CA 1
ATOM 1483 C C . LEU A 1 186 ? -9.219 2.084 19.033 1.00 94.38 186 LEU A C 1
ATOM 1485 O O . LEU A 1 186 ? -10.240 2.368 19.660 1.00 94.38 186 LEU A O 1
ATOM 1489 N N . ARG A 1 187 ? -8.527 0.963 19.274 1.00 92.38 187 ARG A N 1
ATOM 1490 C CA . ARG A 1 187 ? -8.891 0.020 20.344 1.00 92.38 187 ARG A CA 1
ATOM 1491 C C . ARG A 1 187 ? -8.840 0.690 21.716 1.00 92.38 187 ARG A C 1
ATOM 1493 O O . ARG A 1 187 ? -9.800 0.575 22.472 1.00 92.38 187 ARG A O 1
ATOM 1500 N N . LEU A 1 188 ? -7.779 1.441 22.013 1.00 92.00 188 LEU A N 1
ATOM 1501 C CA . LEU A 1 188 ? -7.656 2.171 23.281 1.00 92.00 188 LEU A CA 1
ATOM 1502 C C . LEU A 1 188 ? -8.775 3.205 23.471 1.00 92.00 188 LEU A C 1
ATOM 1504 O O . LEU A 1 188 ? -9.350 3.303 24.555 1.00 92.00 188 LEU A O 1
ATOM 1508 N N . MET A 1 189 ? -9.125 3.941 22.412 1.00 89.94 189 MET A N 1
ATOM 1509 C CA . MET A 1 189 ? -10.233 4.901 22.449 1.00 89.94 189 MET A CA 1
ATOM 1510 C C . MET A 1 189 ? -11.577 4.216 22.718 1.00 89.94 189 MET A C 1
ATOM 1512 O O . MET A 1 189 ? -12.371 4.739 23.491 1.00 89.94 189 MET A O 1
ATOM 1516 N N . SER A 1 190 ? -11.815 3.033 22.139 1.00 87.00 190 SER A N 1
ATOM 1517 C CA . SER A 1 190 ? -13.065 2.286 22.344 1.00 87.00 190 SER A CA 1
ATOM 1518 C C . SER A 1 190 ? -13.248 1.747 23.767 1.00 87.00 190 SER A C 1
ATOM 1520 O O . SER A 1 190 ? -14.378 1.585 24.204 1.00 87.00 190 SER A O 1
ATOM 1522 N N . LEU A 1 191 ? -12.152 1.494 24.491 1.00 83.06 191 LEU A N 1
ATOM 1523 C CA . LEU A 1 191 ? -12.176 1.029 25.885 1.00 83.06 191 LEU A CA 1
ATOM 1524 C C . LEU A 1 191 ? -12.346 2.170 26.899 1.00 83.06 191 LEU A C 1
ATOM 1526 O O . LEU A 1 191 ? -12.553 1.911 28.080 1.00 83.06 191 LEU A O 1
ATOM 1530 N N . SER A 1 192 ? -12.201 3.417 26.449 1.00 72.69 192 SER A N 1
ATOM 1531 C CA . SER A 1 192 ? -12.285 4.616 27.293 1.00 72.69 192 SER A CA 1
ATOM 1532 C C . SER A 1 192 ? -13.675 5.270 27.269 1.00 72.69 192 SER A C 1
ATOM 1534 O O . SER A 1 192 ? -13.858 6.316 27.893 1.00 72.69 192 SER A O 1
ATOM 1536 N N . LEU A 1 193 ? -14.618 4.683 26.523 1.00 54.69 193 LEU A N 1
ATOM 1537 C CA . LEU A 1 193 ? -16.024 5.083 26.400 1.00 54.69 193 LEU A CA 1
ATOM 1538 C C . LEU A 1 193 ? -16.911 4.151 27.231 1.00 54.69 193 LEU A C 1
ATOM 1540 O O . LEU A 1 193 ? -17.884 4.669 27.820 1.00 54.69 193 LEU A O 1
#

Sequence (193 aa):
TLNPAIPRFAGMRPYDHIPFQWSVHVQREPGAEPEHYEFLAADRSDPSREFIASLCDVLGERGSIVVYNQHFEQARVVELATWLPEFAERIKNIQSRLWDLLPVVRNCVYHPAFAGSYSLKYVLPALVPEMSYEGMAVANGQAAGLAWEALVRGSLDQVERENTRRALLDYCGQDTLALVRLVEKLRLMSLSL

Solvent-accessible surface area (backbone atoms only — not comparable to full-atom values): 11345 Å² total; per-residue (Å²): 88,39,55,45,74,67,54,88,54,92,90,55,50,64,51,48,74,44,53,42,59,53,50,46,61,48,59,90,47,96,89,48,83,58,48,80,46,74,49,69,65,68,60,82,68,84,37,59,65,61,48,52,52,54,49,49,63,74,56,58,93,65,73,79,40,81,38,75,54,44,71,60,58,52,49,56,54,51,56,48,29,76,81,41,60,93,43,35,70,62,49,52,52,52,61,76,28,58,41,54,48,44,64,54,44,70,76,74,54,88,59,82,73,26,75,92,42,84,48,67,84,33,44,42,36,64,75,42,72,94,43,78,64,79,91,46,91,31,70,47,67,67,54,42,29,53,49,50,49,44,48,39,71,61,81,54,54,76,65,57,39,52,52,50,51,49,31,50,50,54,39,43,43,47,62,40,50,50,50,55,54,48,53,54,51,52,53,56,55,64,75,74,111

Mean predicted aligned error: 3.64 Å

Secondary structure (DSSP, 8-state):
-B--SS--STT--TT--B--EEEEEE-SSTTSPPEEEEEE--SSS--HHHHHHHHHHHH-SSS-EEESSHHHHHHHHHHHHHH-GGGHHHHHHHHHHEEEHHHHHHHH---GGGTT--SHHHHHHHH-TT---TT-S--SHHHHHHHHHHHHHT-S-HHHHHHHHHHHHHHHHHHHHHHHHHHHHHHHHHHT-

Foldseek 3Di:
DAQAQDDLDPPDHHRDDQDFKAKAFDDPDVPDGTDIDMGGHQESDRCLVVVLVRVLVVVDQDAADEDAPLVVVLVNLVSSCVVVVVCVVSSVSNNVRYDHCQVVCVPPHDDVQCVVPSDLQSVQCRLPVVDHLPPQPDRDDVSLNVLSVCSHVVVDDPVSNVSSVVSNVVNNNSNNVSRVVVVVSVVVVVVVD

Radius of gyration: 17.46 Å; Cα contacts (8 Å, |Δi|>4): 230; chains: 1; bounding box: 43×39×51 Å